Protein AF-B9RQW8-F1 (afdb_monomer)

Nearest PDB structures (foldseek):
  8sxu-assembly1_A  TM=7.000E-01  e=1.385E-03  Homo sapiens
  5ztb-assembly1_B  TM=2.044E-01  e=8.621E+00  Thermus thermophilus HB27

Mean predicted aligned error: 11.38 Å

Secondary structure (DSSP, 8-state):
---S-HHHHHHHHHHHHHHHHHHT----TTT-EEPPPTT--HHHHHHHHHHHT-EEP-S--EETTEESS--S-HHHHTHHHHHHHHHHHHHS-GGG--HHHHHHHIIIIITTTTHHHHHH----HHHHHHHHHHHHHHHHT-BTTBPPP-SS-HHHHTS-GGGT------HHHHHHHHHHHHHHHHHHTTTSHHHHHHHHHH-TTS-TTT----SS---HHHHHHHHHHHHHHTTS-SHHHHHHS-HHHHHHHHHS---SS-PPP----TTSTTS---HHHHHHHHHHHHHHHHHHHHHHHHHHHHHS--

pLDDT: mean 80.15, std 12.36, range [39.88, 95.06]

Radius of gyration: 25.93 Å; Cα contacts (8 Å, |Δi|>4): 273; chains: 1; bounding box: 60×54×74 Å

Structure (mmCIF, N/CA/C/O backbone):
data_AF-B9RQW8-F1
#
_entry.id   AF-B9RQW8-F1
#
loop_
_atom_site.group_PDB
_atom_site.id
_atom_site.type_symbol
_atom_site.label_atom_id
_atom_site.label_alt_id
_atom_site.label_comp_id
_atom_site.label_asym_id
_atom_site.label_entity_id
_atom_site.label_seq_id
_atom_site.pdbx_PDB_ins_code
_atom_site.Cartn_x
_atom_site.Cartn_y
_atom_site.Cartn_z
_atom_site.occupancy
_atom_site.B_iso_or_equiv
_atom_site.auth_seq_id
_atom_site.auth_comp_id
_atom_site.auth_asym_id
_atom_site.auth_atom_id
_atom_site.pdbx_PDB_model_num
ATOM 1 N N . MET A 1 1 ? -27.151 -2.296 8.916 1.00 48.72 1 MET A N 1
ATOM 2 C CA . MET A 1 1 ? -26.980 -1.141 9.818 1.00 48.72 1 MET A CA 1
ATOM 3 C C . MET A 1 1 ? -28.249 -1.123 10.637 1.00 48.72 1 MET A C 1
ATOM 5 O O . MET A 1 1 ? -29.293 -1.078 10.005 1.00 48.72 1 MET A O 1
ATOM 9 N N . GLY A 1 2 ? -28.149 -1.326 11.950 1.00 61.94 2 GLY A N 1
ATOM 10 C CA . GLY A 1 2 ? -29.299 -1.234 12.853 1.00 61.94 2 GLY A CA 1
ATOM 11 C C . GLY A 1 2 ? -29.667 0.225 13.113 1.00 61.94 2 GLY A C 1
ATOM 12 O O . GLY A 1 2 ? -28.839 1.116 12.863 1.00 61.94 2 GLY A O 1
ATOM 13 N N . GLU A 1 3 ? -30.894 0.475 13.548 1.00 72.06 3 GLU A N 1
ATOM 14 C CA . GLU A 1 3 ? -31.297 1.793 14.015 1.00 72.06 3 GLU A CA 1
ATOM 15 C C . GLU A 1 3 ? -30.610 2.099 15.351 1.00 72.06 3 GLU A C 1
ATOM 17 O O . GLU A 1 3 ? -30.330 1.230 16.170 1.00 72.06 3 GLU A O 1
ATOM 22 N N . ALA A 1 4 ? -30.262 3.364 15.584 1.00 70.19 4 ALA A N 1
ATOM 23 C CA . ALA A 1 4 ? -29.601 3.752 16.827 1.00 70.19 4 ALA A CA 1
ATOM 24 C C . ALA A 1 4 ? -30.630 3.851 17.969 1.00 70.19 4 ALA A C 1
ATOM 26 O O . ALA A 1 4 ? -30.905 4.946 18.452 1.00 70.19 4 ALA A O 1
ATOM 27 N N . THR A 1 5 ? -31.216 2.729 18.381 1.00 81.06 5 THR A N 1
ATOM 28 C CA . THR A 1 5 ? -32.139 2.633 19.519 1.00 81.06 5 THR A CA 1
ATOM 29 C C . THR A 1 5 ? -31.470 1.929 20.699 1.00 81.06 5 THR A C 1
ATOM 31 O O . THR A 1 5 ? -30.467 1.227 20.558 1.00 81.06 5 THR A O 1
ATOM 34 N N . VAL A 1 6 ? -31.982 2.182 21.905 1.00 81.19 6 VAL A N 1
ATOM 35 C CA . VAL A 1 6 ? -31.478 1.534 23.128 1.00 81.19 6 VAL A CA 1
ATOM 36 C C . VAL A 1 6 ? -31.842 0.049 23.123 1.00 81.19 6 VAL A C 1
ATOM 38 O O . VAL A 1 6 ? -30.995 -0.776 23.446 1.00 81.19 6 VAL A O 1
ATOM 41 N N . GLU A 1 7 ? -33.047 -0.274 22.656 1.00 84.81 7 GLU A N 1
ATOM 42 C CA . GLU A 1 7 ? -33.557 -1.642 22.528 1.00 84.81 7 GLU A CA 1
ATOM 43 C C . GLU A 1 7 ? -32.663 -2.495 21.618 1.00 84.81 7 GLU A C 1
ATOM 45 O O . GLU A 1 7 ? -32.205 -3.556 22.030 1.00 84.81 7 GLU A O 1
ATOM 50 N N . GLU A 1 8 ? -32.297 -2.001 20.427 1.00 85.62 8 GLU A N 1
ATOM 51 C CA . GLU A 1 8 ? -31.386 -2.738 19.540 1.00 85.62 8 GLU A CA 1
ATOM 52 C C . GLU A 1 8 ? -29.998 -2.945 20.161 1.00 85.62 8 GLU A C 1
ATOM 54 O O . GLU A 1 8 ? -29.359 -3.974 19.934 1.00 85.62 8 GLU A O 1
ATOM 59 N N . ALA A 1 9 ? -29.512 -1.982 20.950 1.00 84.94 9 ALA A N 1
ATOM 60 C CA . ALA A 1 9 ? -28.234 -2.109 21.641 1.00 84.94 9 ALA A CA 1
ATOM 61 C C . ALA A 1 9 ? -28.282 -3.180 22.746 1.00 84.94 9 ALA A C 1
ATOM 63 O O . ALA A 1 9 ? -27.293 -3.890 22.942 1.00 84.94 9 ALA A O 1
ATOM 64 N N . GLU A 1 10 ? -29.413 -3.315 23.440 1.00 87.62 10 GLU A N 1
ATOM 65 C CA . GLU A 1 10 ? -29.653 -4.363 24.437 1.00 87.62 10 GLU A CA 1
ATOM 66 C C . GLU A 1 10 ? -29.768 -5.735 23.773 1.00 87.62 10 GLU A C 1
ATOM 68 O O . GLU A 1 10 ? -29.014 -6.638 24.133 1.00 87.62 10 GLU A O 1
ATOM 73 N N . THR A 1 11 ? -30.575 -5.865 22.716 1.00 89.75 11 THR A N 1
ATOM 74 C CA . THR A 1 11 ? -30.682 -7.110 21.938 1.00 89.75 11 THR A CA 1
ATOM 75 C C . THR A 1 11 ? -29.327 -7.537 21.374 1.00 89.75 11 THR A C 1
ATOM 77 O O . THR A 1 11 ? -28.945 -8.705 21.441 1.00 89.75 11 THR A O 1
ATOM 80 N N . LEU A 1 12 ? -28.540 -6.595 20.847 1.00 88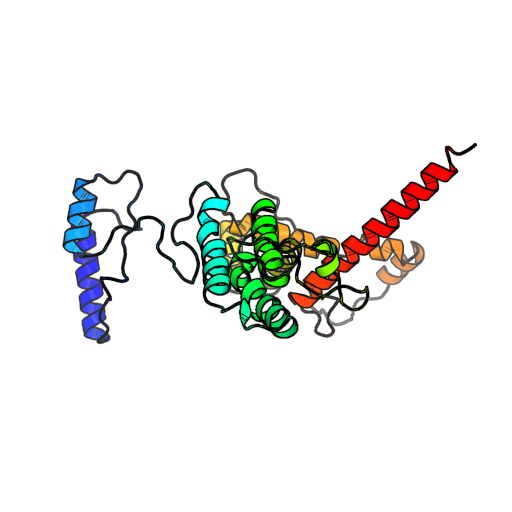.94 12 LEU A N 1
ATOM 81 C CA . LEU A 1 12 ? -27.200 -6.891 20.346 1.00 88.94 12 LEU A CA 1
ATOM 82 C C . LEU A 1 12 ? -26.272 -7.368 21.470 1.00 88.94 12 LEU A C 1
ATOM 84 O O . LEU A 1 12 ? -25.477 -8.282 21.258 1.00 88.94 12 LEU A O 1
ATOM 88 N N . LYS A 1 13 ? -26.373 -6.788 22.669 1.00 88.38 13 LYS A N 1
ATOM 89 C CA . LYS A 1 13 ? -25.606 -7.232 23.837 1.00 88.38 13 LYS A CA 1
ATOM 90 C C . LYS A 1 13 ? -25.999 -8.644 24.272 1.00 88.38 13 LYS A C 1
ATOM 92 O O . LYS A 1 13 ? -25.108 -9.431 24.582 1.00 88.38 13 LYS A O 1
ATOM 97 N N . GLU A 1 14 ? -27.287 -8.970 24.257 1.00 90.44 14 GLU A N 1
ATOM 98 C CA . GLU A 1 14 ? -27.803 -10.308 24.570 1.00 90.44 14 GLU A CA 1
ATOM 99 C C . GLU A 1 14 ? -27.303 -11.353 23.574 1.00 90.44 14 GLU A C 1
ATOM 101 O O . GLU A 1 14 ? -26.707 -12.344 23.989 1.00 90.44 14 GLU A O 1
ATOM 106 N N . ILE A 1 15 ? -27.419 -11.090 22.268 1.00 91.50 15 ILE A N 1
ATOM 107 C CA . ILE A 1 15 ? -26.921 -11.989 21.212 1.00 91.50 15 ILE A CA 1
ATOM 108 C C . ILE A 1 15 ? -25.417 -12.233 21.371 1.00 91.50 15 ILE A C 1
ATOM 110 O O . ILE A 1 15 ? -24.931 -13.358 21.248 1.00 91.50 15 ILE A O 1
ATOM 114 N N . LEU A 1 16 ? -24.653 -11.174 21.643 1.00 88.88 16 LEU A N 1
ATOM 115 C CA . LEU A 1 16 ? -23.214 -11.277 21.861 1.00 88.88 16 LEU A CA 1
ATOM 116 C C . LEU A 1 16 ? -22.875 -12.058 23.136 1.00 88.88 16 LEU A C 1
ATOM 118 O O . LEU A 1 16 ? -21.872 -12.775 23.163 1.00 88.88 16 LEU A O 1
ATOM 122 N N . HIS A 1 17 ? -23.700 -11.937 24.175 1.00 88.94 17 HIS A N 1
ATOM 123 C CA . HIS A 1 17 ? -23.554 -12.702 25.403 1.00 88.94 17 HIS A CA 1
ATOM 124 C C . HIS A 1 17 ? -23.863 -14.186 25.182 1.00 88.94 17 HIS A C 1
ATOM 126 O O . HIS A 1 17 ? -23.049 -15.026 25.557 1.00 88.94 17 HIS A O 1
ATOM 132 N N . GLU A 1 18 ? -24.969 -14.511 24.513 1.00 93.19 18 GLU A N 1
ATOM 133 C CA . GLU A 1 18 ? -25.357 -15.882 24.162 1.00 93.19 18 GLU A CA 1
ATOM 134 C C . GLU A 1 18 ? -24.299 -16.550 23.274 1.00 93.19 18 GLU A C 1
ATOM 136 O O . GLU A 1 18 ? -23.825 -17.649 23.573 1.00 93.19 18 GLU A O 1
ATOM 141 N N . TYR A 1 19 ? -23.826 -15.846 22.239 1.00 91.12 19 TYR A N 1
ATOM 142 C CA . TYR A 1 19 ? -22.707 -16.303 21.415 1.00 91.12 19 TYR A CA 1
ATOM 143 C C . TYR A 1 19 ? -21.448 -16.544 22.257 1.00 91.12 19 TYR A C 1
ATOM 145 O O . TYR A 1 19 ? -20.743 -17.539 22.062 1.00 91.12 19 TYR A O 1
ATOM 153 N N . GLY A 1 20 ? -21.157 -15.655 23.209 1.00 91.56 20 GLY A N 1
ATOM 154 C CA . GLY A 1 20 ? -20.014 -15.793 24.105 1.00 91.56 20 GLY A CA 1
ATOM 155 C C . GLY A 1 20 ? -20.126 -17.005 25.029 1.00 91.56 20 GLY A C 1
ATOM 156 O O . GLY A 1 20 ? -19.143 -17.722 25.208 1.00 91.56 20 GLY A O 1
ATOM 157 N N . GLN A 1 21 ? -21.324 -17.296 25.541 1.00 92.75 21 GLN A N 1
ATOM 158 C CA . GLN A 1 21 ? -21.592 -18.494 26.340 1.00 92.75 21 GLN A CA 1
ATOM 159 C C . GLN A 1 21 ? -21.429 -19.773 25.510 1.00 92.75 21 GLN A C 1
ATOM 161 O O . GLN A 1 21 ? -20.739 -20.700 25.942 1.00 92.75 21 GLN A O 1
ATOM 166 N N . ALA A 1 22 ? -21.992 -19.806 24.299 1.00 93.81 22 ALA A N 1
ATOM 167 C CA . ALA A 1 22 ? -21.926 -20.968 23.415 1.00 93.81 22 ALA A CA 1
ATOM 168 C C . ALA A 1 22 ? -20.495 -21.263 22.931 1.00 93.81 22 ALA A C 1
ATOM 170 O O . ALA A 1 22 ? -20.071 -22.417 22.880 1.00 93.81 22 ALA A O 1
ATOM 171 N N . THR A 1 23 ? -19.725 -20.223 22.591 1.00 92.69 23 THR A N 1
ATOM 172 C CA . THR A 1 23 ? -18.370 -20.362 22.022 1.00 92.69 23 THR A CA 1
ATOM 173 C C . THR A 1 23 ? -17.241 -20.267 23.048 1.00 92.69 23 THR A C 1
ATOM 175 O O . THR A 1 23 ? -16.083 -20.516 22.704 1.00 92.69 23 THR A O 1
ATOM 178 N N . ARG A 1 24 ? -17.554 -19.912 24.303 1.00 91.00 24 ARG A N 1
ATOM 179 C CA . ARG A 1 24 ? -16.593 -19.560 25.369 1.00 91.00 24 ARG A CA 1
ATOM 180 C C . ARG A 1 24 ? -15.627 -18.437 24.973 1.00 91.00 24 ARG A C 1
ATOM 182 O O . ARG A 1 24 ? -14.474 -18.414 25.408 1.00 91.00 24 ARG A O 1
ATOM 189 N N . GLN A 1 25 ? -16.080 -17.515 24.127 1.00 89.31 25 GLN A N 1
ATOM 190 C CA . GLN A 1 25 ? -15.314 -16.345 23.701 1.00 89.31 25 GLN A CA 1
ATOM 191 C C . GLN A 1 25 ? -15.884 -15.080 24.337 1.00 89.31 25 GLN A C 1
ATOM 193 O O . GLN A 1 25 ? -17.079 -14.822 24.253 1.00 89.31 25 GLN A O 1
ATOM 198 N N . ASN A 1 26 ? -15.011 -14.244 24.902 1.00 87.12 26 ASN A N 1
ATOM 199 C CA . ASN A 1 26 ? -15.406 -12.943 25.438 1.00 87.12 26 ASN A CA 1
ATOM 200 C C . ASN A 1 26 ? -14.988 -11.813 24.500 1.00 87.12 26 ASN A C 1
ATOM 202 O O . ASN A 1 26 ? -13.905 -11.820 23.906 1.00 87.12 26 ASN A O 1
ATOM 206 N N . ILE A 1 27 ? -15.844 -10.802 24.412 1.00 85.00 27 ILE A N 1
ATOM 207 C CA . ILE A 1 27 ? -15.593 -9.612 23.607 1.00 85.00 27 ILE A CA 1
ATOM 208 C C . ILE A 1 27 ? -14.656 -8.689 24.367 1.00 85.00 27 ILE A C 1
ATOM 210 O O . ILE A 1 27 ? -14.811 -8.438 25.558 1.00 85.00 27 ILE A O 1
ATOM 214 N N . ASN A 1 28 ? -13.670 -8.154 23.655 1.00 86.31 28 ASN A N 1
ATOM 215 C CA . ASN A 1 28 ? -12.786 -7.153 24.219 1.00 86.31 28 ASN A CA 1
ATOM 216 C C . ASN A 1 28 ? -13.412 -5.762 24.064 1.00 86.31 28 ASN A C 1
ATOM 218 O O . ASN A 1 28 ? -13.199 -5.094 23.054 1.00 86.31 28 ASN A O 1
ATOM 222 N N . GLU A 1 29 ? -14.148 -5.321 25.079 1.00 81.56 29 GLU A N 1
ATOM 223 C CA . GLU A 1 29 ? -14.829 -4.016 25.111 1.00 81.56 29 GLU A CA 1
ATOM 224 C C . GLU A 1 29 ? -13.873 -2.830 24.898 1.00 81.56 29 GLU A C 1
ATOM 226 O O . GLU A 1 29 ? -14.248 -1.826 24.301 1.00 81.56 29 GLU A O 1
ATOM 231 N N . VAL A 1 30 ? -12.601 -2.966 25.297 1.00 82.38 30 VAL A N 1
ATOM 232 C CA . VAL A 1 30 ? -11.570 -1.929 25.116 1.00 82.38 30 VAL A CA 1
ATOM 233 C C . VAL A 1 30 ? -11.136 -1.791 23.653 1.00 82.38 30 VAL A C 1
ATOM 235 O O . VAL A 1 30 ? -10.767 -0.697 23.220 1.00 82.38 30 VAL A O 1
ATOM 238 N N . LYS A 1 31 ? -11.143 -2.892 22.894 1.00 80.94 31 LYS A N 1
ATOM 239 C CA . LYS A 1 31 ? -10.807 -2.913 21.459 1.00 80.94 31 LYS A CA 1
ATOM 240 C C . LYS A 1 31 ? -12.029 -2.680 20.571 1.00 80.94 31 LYS A C 1
ATOM 242 O O . LYS A 1 31 ? -11.859 -2.284 19.418 1.00 80.94 31 LYS A O 1
ATOM 247 N N . SER A 1 32 ? -13.225 -2.942 21.087 1.00 84.81 32 SER A N 1
ATOM 248 C CA . SER A 1 32 ? -14.488 -2.692 20.400 1.00 84.81 32 SER A CA 1
ATOM 249 C C . SER A 1 32 ? -14.849 -1.209 20.445 1.00 84.81 32 SER A C 1
ATOM 251 O O . SER A 1 32 ? -14.599 -0.502 21.420 1.00 84.81 32 SER A O 1
ATOM 253 N N . SER A 1 33 ? -15.423 -0.715 19.354 1.00 85.62 33 SER A N 1
ATOM 254 C CA . SER A 1 33 ? -15.818 0.687 19.226 1.00 85.62 33 SER A CA 1
ATOM 255 C C . SER A 1 33 ? -17.068 0.811 18.366 1.00 85.62 33 SER A C 1
ATOM 257 O O . SER A 1 33 ? -17.332 -0.044 17.519 1.00 85.62 33 SER A O 1
ATOM 259 N N . ILE A 1 34 ? -17.843 1.866 18.609 1.00 85.44 34 ILE A N 1
ATOM 260 C CA . ILE A 1 34 ? -19.138 2.100 17.967 1.00 85.44 34 ILE A CA 1
ATOM 261 C C . ILE A 1 34 ? -19.034 3.308 17.044 1.00 85.44 34 ILE A C 1
ATOM 263 O O . ILE A 1 34 ? -18.520 4.361 17.431 1.00 85.44 34 ILE A O 1
ATOM 267 N N . LEU A 1 35 ? -19.571 3.163 15.834 1.00 83.69 35 LEU A N 1
ATOM 268 C CA . LEU A 1 35 ? -19.742 4.253 14.887 1.00 83.69 35 LEU A CA 1
ATOM 269 C C . LEU A 1 35 ? -21.201 4.701 14.857 1.00 83.69 35 LEU A C 1
ATOM 271 O O . LEU A 1 35 ? -22.077 3.922 14.493 1.00 83.69 35 LEU A O 1
ATOM 275 N N . PHE A 1 36 ? -21.441 5.973 15.159 1.00 82.38 36 PHE A N 1
ATOM 276 C CA . PHE A 1 36 ? -22.761 6.582 15.024 1.00 82.38 36 PHE A CA 1
ATOM 277 C C . PHE A 1 36 ? -22.916 7.304 13.684 1.00 82.38 36 PHE A C 1
ATOM 279 O O . PHE A 1 36 ? -21.944 7.801 13.104 1.00 82.38 36 PHE A O 1
ATOM 286 N N . ALA A 1 37 ? -24.158 7.402 13.207 1.00 80.44 37 ALA A N 1
ATOM 287 C CA . ALA A 1 37 ? -24.485 8.280 12.095 1.00 80.44 37 ALA A CA 1
ATOM 288 C C . ALA A 1 37 ? -24.257 9.749 12.494 1.00 80.44 37 ALA A C 1
ATOM 290 O O . ALA A 1 37 ? -24.257 10.112 13.675 1.00 80.44 37 ALA A O 1
ATOM 291 N N . LYS A 1 38 ? -24.039 10.612 11.495 1.00 75.56 38 LYS A N 1
ATOM 292 C CA . LYS A 1 38 ? -23.754 12.037 11.736 1.00 75.56 38 LYS A CA 1
ATOM 293 C C . LYS A 1 38 ? -24.883 12.744 12.477 1.00 75.56 38 LYS A C 1
ATOM 295 O O . LYS A 1 38 ? -24.594 13.595 13.310 1.00 75.56 38 LYS A O 1
ATOM 300 N N . ASP A 1 39 ? -26.115 12.327 12.211 1.00 79.56 39 ASP A N 1
ATOM 301 C CA . ASP A 1 39 ? -27.325 13.003 12.673 1.00 79.56 39 ASP A CA 1
ATOM 302 C C . ASP A 1 39 ? -27.919 12.366 13.942 1.00 79.56 39 ASP A C 1
ATOM 304 O O . ASP A 1 39 ? -29.018 12.712 14.360 1.00 79.56 39 ASP A O 1
ATOM 308 N N . THR A 1 40 ? -27.207 11.432 14.588 1.00 82.50 40 THR A N 1
ATOM 309 C CA . THR A 1 40 ? -27.688 10.813 15.831 1.00 82.50 40 THR A CA 1
ATOM 310 C C . THR A 1 40 ? -27.599 11.807 17.005 1.00 82.50 40 THR A C 1
ATOM 312 O O . THR A 1 40 ? -26.505 12.320 17.273 1.00 82.50 40 THR A O 1
ATOM 315 N N . PRO A 1 41 ? -28.691 12.043 17.759 1.00 86.00 41 PRO A N 1
ATOM 316 C CA . PRO A 1 41 ? -28.682 12.883 18.955 1.00 86.00 41 PRO A CA 1
ATOM 317 C C . PRO A 1 41 ? -27.669 12.414 20.006 1.00 86.00 41 PRO A C 1
ATOM 319 O O . PRO A 1 41 ? -27.534 11.217 20.270 1.00 86.00 41 PRO A O 1
ATOM 322 N N . ASN A 1 42 ? -26.995 13.359 20.671 1.00 85.75 42 ASN A N 1
ATOM 323 C CA . ASN A 1 42 ? -25.982 13.050 21.692 1.00 85.75 42 ASN A CA 1
ATOM 324 C C . ASN A 1 42 ? -26.538 12.223 22.862 1.00 85.75 42 ASN A C 1
ATOM 326 O O . ASN A 1 42 ? -25.817 11.388 23.406 1.00 85.75 42 ASN A O 1
ATOM 330 N N . GLN A 1 43 ? -27.819 12.404 23.201 1.00 85.75 43 GLN A N 1
ATOM 331 C CA . GLN A 1 43 ? -28.488 11.632 24.249 1.00 85.75 43 GLN A CA 1
ATOM 332 C C . GLN A 1 43 ? -28.530 10.137 23.912 1.00 85.75 43 GLN A C 1
ATOM 334 O O . GLN A 1 43 ? -28.142 9.296 24.719 1.00 85.75 43 GLN A O 1
ATOM 339 N N . ILE A 1 44 ? -28.919 9.808 22.679 1.00 85.06 44 ILE A N 1
ATOM 340 C CA . ILE A 1 44 ? -28.970 8.430 22.184 1.00 85.06 44 ILE A CA 1
ATOM 341 C C . ILE A 1 44 ? -27.561 7.835 22.132 1.00 85.06 44 ILE A C 1
ATOM 343 O O . ILE A 1 44 ? -27.346 6.716 22.593 1.00 85.06 44 ILE A O 1
ATOM 347 N N . LYS A 1 45 ? -26.571 8.605 21.658 1.00 85.38 45 LYS A N 1
ATOM 348 C CA . LYS A 1 45 ? -25.166 8.164 21.660 1.00 85.38 45 LYS A CA 1
ATOM 349 C C . LYS A 1 45 ? -24.684 7.814 23.064 1.00 85.38 45 LYS A C 1
ATOM 351 O O . LYS A 1 45 ? -23.982 6.822 23.230 1.00 85.38 45 LYS A O 1
ATOM 356 N N . HIS A 1 46 ? -25.026 8.625 24.064 1.00 86.69 46 HIS A N 1
ATOM 357 C CA . HIS A 1 46 ? -24.637 8.365 25.447 1.00 86.69 46 HIS A CA 1
ATOM 358 C C . HIS A 1 46 ? -25.308 7.101 25.994 1.00 86.69 46 HIS A C 1
ATOM 360 O O . HIS A 1 46 ? -24.619 6.245 26.547 1.00 86.69 46 HIS A O 1
ATOM 366 N N . ASN A 1 47 ? -26.614 6.941 25.766 1.00 86.50 47 ASN A N 1
ATOM 367 C CA . ASN A 1 47 ? -27.366 5.769 26.216 1.00 86.50 47 ASN A CA 1
ATOM 368 C C . ASN A 1 47 ? -26.815 4.473 25.606 1.00 86.50 47 ASN A C 1
ATOM 370 O O . ASN A 1 47 ? -26.491 3.539 26.333 1.00 86.50 47 ASN A O 1
ATOM 374 N N . VAL A 1 48 ? -26.601 4.446 24.288 1.00 86.06 48 VAL A N 1
ATOM 375 C CA . VAL A 1 48 ? -26.063 3.271 23.584 1.00 86.06 48 VAL A CA 1
ATOM 376 C C . VAL A 1 48 ? -24.635 2.945 24.038 1.00 86.06 48 VAL A C 1
ATOM 378 O O . VAL A 1 48 ? -24.307 1.779 24.257 1.00 86.06 48 VAL A O 1
ATOM 381 N N . LYS A 1 49 ? -23.780 3.955 24.259 1.00 87.06 49 LYS A N 1
ATOM 382 C CA . LYS A 1 49 ? -22.439 3.739 24.836 1.00 87.06 49 LYS A CA 1
ATOM 383 C C . LYS A 1 49 ? -22.501 3.135 26.232 1.00 87.06 49 LYS A C 1
ATOM 385 O O . LYS A 1 49 ? -21.681 2.279 26.543 1.00 87.06 49 LYS A O 1
ATOM 390 N N . LYS A 1 50 ? -23.446 3.583 27.063 1.00 86.94 50 LYS A N 1
ATOM 391 C CA . LYS A 1 50 ? -23.620 3.078 28.428 1.00 86.94 50 LYS A CA 1
ATOM 392 C C . LYS A 1 50 ? -24.064 1.615 28.425 1.00 86.94 50 LYS A C 1
ATOM 394 O O . LYS A 1 50 ? -23.529 0.830 29.199 1.00 86.94 50 LYS A O 1
ATOM 399 N N . VAL A 1 51 ? -24.985 1.241 27.536 1.00 85.94 51 VAL A N 1
ATOM 400 C CA . VAL A 1 51 ? -25.460 -0.146 27.399 1.00 85.94 51 VAL A CA 1
ATOM 401 C C . VAL A 1 51 ? -24.337 -1.076 26.935 1.00 85.94 51 VAL A C 1
ATOM 403 O O . VAL A 1 51 ? -24.100 -2.116 27.557 1.00 85.94 51 VAL A O 1
ATOM 406 N N . LEU A 1 52 ? -23.623 -0.691 25.873 1.00 83.31 52 LEU A N 1
ATOM 407 C CA . LEU A 1 52 ? -22.606 -1.530 25.231 1.00 83.31 52 LEU A CA 1
ATOM 408 C C . LEU A 1 52 ? -21.218 -1.454 25.888 1.00 83.31 52 LEU A C 1
ATOM 410 O O . LEU A 1 52 ? -20.373 -2.289 25.589 1.00 83.31 52 LEU A O 1
ATOM 414 N N . ASN A 1 53 ? -20.970 -0.470 26.757 1.00 84.44 53 ASN A N 1
ATOM 415 C CA . ASN A 1 53 ? -19.677 -0.197 27.400 1.00 84.44 53 ASN A CA 1
ATOM 416 C C . ASN A 1 53 ? -18.489 -0.055 26.417 1.00 84.44 53 ASN A C 1
ATOM 418 O O . ASN A 1 53 ? -17.348 -0.395 26.724 1.00 84.44 53 ASN A O 1
ATOM 422 N N . MET A 1 54 ? -18.746 0.455 25.209 1.00 85.38 54 MET A N 1
ATOM 423 C CA . MET A 1 54 ? -17.739 0.617 24.152 1.00 85.38 54 MET A CA 1
ATOM 424 C C . MET A 1 54 ? -17.439 2.091 23.871 1.00 85.38 54 MET A C 1
ATOM 426 O O . MET A 1 54 ? -18.280 2.978 24.046 1.00 85.38 54 MET A O 1
ATOM 430 N N . LYS A 1 55 ? -16.226 2.362 23.377 1.00 83.94 55 LYS A N 1
ATOM 431 C CA . LYS A 1 55 ? -15.793 3.721 23.014 1.00 83.94 55 LYS A CA 1
ATOM 432 C C . LYS A 1 55 ? -16.409 4.169 21.685 1.00 83.94 55 LYS A C 1
ATOM 434 O O . LYS A 1 55 ? -16.608 3.363 20.778 1.00 83.94 55 LYS A O 1
ATOM 439 N N . GLU A 1 56 ? -16.679 5.469 21.550 1.00 81.75 56 GLU A N 1
ATOM 440 C CA . GLU A 1 56 ? -17.046 6.046 20.249 1.00 81.75 56 GLU A CA 1
ATOM 441 C C . GLU A 1 56 ? -15.845 6.058 19.320 1.00 81.75 56 GLU A C 1
ATOM 443 O O . GLU A 1 56 ? -14.747 6.439 19.731 1.00 81.75 56 GLU A O 1
ATOM 448 N N . MET A 1 57 ? -16.085 5.715 18.059 1.00 76.38 57 MET A N 1
ATOM 449 C CA . MET A 1 57 ? -15.084 5.855 17.023 1.00 76.38 57 MET A CA 1
ATOM 450 C C . MET A 1 57 ? -14.783 7.326 16.743 1.00 76.38 57 MET A C 1
ATOM 452 O O . MET A 1 57 ? -15.633 8.072 16.258 1.00 76.38 57 MET A O 1
ATOM 456 N N . THR A 1 58 ? -13.546 7.736 17.006 1.00 68.38 58 THR A N 1
ATOM 457 C CA . THR A 1 58 ? -13.074 9.116 16.776 1.00 68.38 58 THR A CA 1
ATOM 458 C C . THR A 1 58 ? -12.365 9.283 15.431 1.00 68.38 58 THR A C 1
ATOM 460 O O . THR A 1 58 ? -12.035 10.401 15.034 1.00 68.38 58 THR A O 1
ATOM 463 N N . GLY A 1 59 ? -12.155 8.185 14.694 1.00 65.38 59 GLY A N 1
ATOM 464 C CA . GLY A 1 59 ? -11.533 8.185 13.365 1.00 65.38 59 GLY A CA 1
ATOM 465 C C . GLY A 1 59 ? -10.060 7.797 13.349 1.00 65.38 59 GLY A C 1
ATOM 466 O O . GLY A 1 59 ? -9.455 7.770 12.278 1.00 65.38 59 GLY A O 1
ATOM 467 N N . SER A 1 60 ? -9.497 7.461 14.510 1.00 63.12 60 SER A N 1
ATOM 468 C CA . SER A 1 60 ? -8.148 6.902 14.644 1.00 63.12 60 SER A CA 1
ATOM 469 C C . SER A 1 60 ? -8.138 5.369 14.685 1.00 63.12 60 SER A C 1
ATOM 471 O O . SER A 1 60 ? -7.069 4.758 14.619 1.00 63.12 60 SER A O 1
ATOM 473 N N . GLU A 1 61 ? -9.308 4.725 14.762 1.00 72.31 61 GLU A N 1
ATOM 474 C CA . GLU A 1 61 ? -9.392 3.272 14.840 1.00 72.31 61 GLU A CA 1
ATOM 475 C C . GLU A 1 61 ? -8.977 2.613 13.521 1.00 72.31 61 GLU A C 1
ATOM 477 O O . GLU A 1 61 ? -9.418 2.979 12.426 1.00 72.31 61 GLU A O 1
ATOM 482 N N . MET A 1 62 ? -8.130 1.592 13.647 1.00 75.94 62 MET A N 1
ATOM 483 C CA . MET A 1 62 ? -7.557 0.863 12.524 1.00 75.94 62 MET A CA 1
ATOM 484 C C . MET A 1 62 ? -8.192 -0.520 12.413 1.00 75.94 62 MET A C 1
ATOM 486 O O . MET A 1 62 ? -8.008 -1.363 13.289 1.00 75.94 62 MET A O 1
ATOM 490 N N . HIS A 1 63 ? -8.845 -0.801 11.290 1.00 78.88 63 HIS A N 1
ATOM 491 C CA . HIS A 1 63 ? -9.293 -2.138 10.925 1.00 78.88 63 HIS A CA 1
ATOM 492 C C . HIS A 1 63 ? -8.423 -2.691 9.794 1.00 78.88 63 HIS A C 1
ATOM 494 O O . HIS A 1 63 ? -8.230 -2.048 8.763 1.00 78.88 63 HIS A O 1
ATOM 500 N N . LEU A 1 64 ? -7.837 -3.878 9.993 1.00 79.88 64 LEU A N 1
ATOM 501 C CA . LEU A 1 64 ? -6.937 -4.519 9.019 1.00 79.88 64 LEU A CA 1
ATOM 502 C C . LEU A 1 64 ? -5.843 -3.575 8.476 1.00 79.88 64 LEU A C 1
ATOM 504 O O . LEU A 1 64 ? -5.507 -3.595 7.295 1.00 79.88 64 LEU A O 1
ATOM 508 N N . ARG A 1 65 ? -5.253 -2.751 9.356 1.00 75.94 65 ARG A N 1
ATOM 509 C CA . ARG A 1 65 ? -4.210 -1.756 9.022 1.00 75.94 65 ARG A CA 1
ATOM 510 C C . ARG A 1 65 ? -4.677 -0.609 8.114 1.00 75.94 65 ARG A C 1
ATOM 512 O O . ARG A 1 65 ? -3.826 0.079 7.548 1.00 75.94 65 ARG A O 1
ATOM 519 N N . LEU A 1 66 ? -5.980 -0.371 8.015 1.00 80.75 66 LEU A N 1
ATOM 520 C CA . LEU A 1 66 ? -6.567 0.809 7.388 1.00 80.75 66 LEU A CA 1
ATOM 521 C C . LEU A 1 66 ? -7.430 1.559 8.399 1.00 80.75 66 LEU A C 1
ATOM 523 O O . LEU A 1 66 ? -8.036 0.917 9.253 1.00 80.75 66 LEU A O 1
ATOM 527 N N . PRO A 1 67 ? -7.532 2.889 8.288 1.00 79.88 67 PRO A N 1
ATOM 528 C CA . PRO A 1 67 ? -8.507 3.639 9.055 1.00 79.88 67 PRO A CA 1
ATOM 529 C C . PRO A 1 67 ? -9.905 3.120 8.737 1.00 79.88 67 PRO A C 1
ATOM 531 O O . PRO A 1 67 ? -10.274 2.973 7.567 1.00 79.88 67 PRO A O 1
ATOM 534 N N . SER A 1 68 ? -10.676 2.831 9.775 1.00 72.94 68 SER A N 1
ATOM 535 C CA . SER A 1 68 ? -12.070 2.410 9.632 1.00 72.94 68 SER A CA 1
ATOM 536 C C . SER A 1 68 ? -12.946 3.557 9.117 1.00 72.94 68 SER A C 1
ATOM 538 O O . SER A 1 68 ? -13.928 3.328 8.414 1.00 72.94 68 SER A O 1
ATOM 540 N N . LEU A 1 69 ? -12.552 4.803 9.405 1.00 69.88 69 LEU A N 1
ATOM 541 C CA . LEU A 1 69 ? -13.214 6.013 8.931 1.00 69.88 69 LEU A CA 1
ATOM 542 C C . LEU A 1 69 ? -12.360 6.748 7.902 1.00 69.88 69 LEU A C 1
ATOM 544 O O . LEU A 1 69 ? -11.218 7.133 8.150 1.00 69.88 69 LEU A O 1
ATOM 548 N N . TRP A 1 70 ? -12.955 6.986 6.735 1.00 72.00 70 TRP A N 1
ATOM 549 C CA . TRP A 1 70 ? -12.325 7.730 5.652 1.00 72.00 70 TRP A CA 1
ATOM 550 C C . TRP A 1 70 ? -12.910 9.137 5.612 1.00 72.00 70 TRP A C 1
ATOM 552 O O . TRP A 1 70 ? -14.101 9.336 5.370 1.00 72.00 70 TRP A O 1
ATOM 562 N N . GLY A 1 71 ? -12.059 10.127 5.873 1.00 68.44 71 GLY A N 1
ATOM 563 C CA . GLY A 1 71 ? -12.430 11.533 5.797 1.00 68.44 71 GLY A CA 1
ATOM 564 C C . GLY A 1 71 ? -12.495 12.033 4.352 1.00 68.44 71 GLY A C 1
ATOM 565 O O . GLY A 1 71 ? -12.104 11.351 3.406 1.00 68.44 71 GLY A O 1
ATOM 566 N N . ARG A 1 72 ? -12.931 13.288 4.170 1.00 70.31 72 ARG A N 1
ATOM 567 C CA . ARG A 1 72 ? -12.925 13.942 2.845 1.00 70.31 72 ARG A CA 1
ATOM 568 C C . ARG A 1 72 ? -11.506 14.120 2.288 1.00 70.31 72 ARG A C 1
ATOM 570 O O . ARG A 1 72 ? -11.305 14.071 1.078 1.00 70.31 72 ARG A O 1
ATOM 577 N N . SER A 1 73 ? -10.518 14.322 3.165 1.00 78.75 73 SER A N 1
ATOM 578 C CA . SER A 1 73 ? -9.119 14.476 2.762 1.00 78.75 73 SER A CA 1
ATOM 579 C C . SER A 1 73 ? -8.402 13.130 2.725 1.00 78.75 73 SER A C 1
ATOM 581 O O . SER A 1 73 ? -8.037 12.575 3.761 1.00 78.75 73 SER A O 1
ATOM 583 N N . LYS A 1 74 ? -8.115 12.664 1.505 1.00 81.00 74 LYS A N 1
ATOM 584 C CA . LYS A 1 74 ? -7.309 11.462 1.242 1.00 81.00 74 LYS A CA 1
ATOM 585 C C . LYS A 1 74 ? -5.934 11.526 1.915 1.00 81.00 74 LYS A C 1
ATOM 587 O O . LYS A 1 74 ? -5.448 10.515 2.400 1.00 81.00 74 LYS A O 1
ATOM 592 N N . ILE A 1 75 ? -5.315 12.709 1.957 1.00 80.75 75 ILE A N 1
ATOM 593 C CA . ILE A 1 75 ? -3.980 12.897 2.546 1.00 80.75 75 ILE A CA 1
ATOM 594 C C . ILE A 1 75 ? -4.034 12.743 4.067 1.00 80.75 75 ILE A C 1
ATOM 596 O O . ILE A 1 75 ? -3.199 12.035 4.621 1.00 80.75 75 ILE A O 1
ATOM 600 N N . LYS A 1 76 ? -5.027 13.352 4.736 1.00 82.06 76 LYS A N 1
ATOM 601 C CA . LYS A 1 76 ? -5.189 13.212 6.193 1.00 82.06 76 LYS A CA 1
ATOM 602 C C . LYS A 1 76 ? -5.437 11.755 6.577 1.00 82.06 76 LYS A C 1
ATOM 604 O O . LYS A 1 76 ? -4.773 11.247 7.465 1.00 82.06 76 LYS A O 1
ATOM 609 N N . THR A 1 77 ? -6.300 11.049 5.847 1.00 81.69 77 THR A N 1
ATOM 610 C CA . THR A 1 77 ? -6.551 9.621 6.102 1.00 81.69 77 THR A CA 1
ATOM 611 C C . THR A 1 77 ? -5.320 8.746 5.871 1.00 81.69 77 THR A C 1
ATOM 613 O O . THR A 1 77 ? -5.241 7.671 6.439 1.00 81.69 77 THR A O 1
ATOM 616 N N . LEU A 1 78 ? -4.336 9.176 5.078 1.00 85.94 78 LEU A N 1
ATOM 617 C CA . LEU A 1 78 ? -3.092 8.430 4.869 1.00 85.94 78 LEU A CA 1
ATOM 618 C C . LEU A 1 78 ? -1.973 8.807 5.858 1.00 85.94 78 LEU A C 1
ATOM 620 O O . LEU A 1 78 ? -0.904 8.195 5.796 1.00 85.94 78 LEU A O 1
ATOM 624 N N . SER A 1 79 ? -2.181 9.766 6.773 1.00 86.44 79 SER A N 1
ATOM 625 C CA . SER A 1 79 ? -1.127 10.233 7.691 1.00 86.44 79 SER A CA 1
ATOM 626 C C . SER A 1 79 ? -0.551 9.102 8.542 1.00 86.44 79 SER A C 1
ATOM 628 O O . SER A 1 79 ? 0.667 9.033 8.699 1.00 86.44 79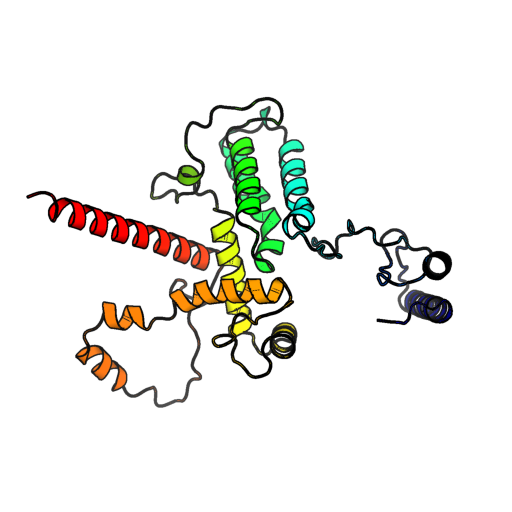 SER A O 1
ATOM 630 N N . PHE A 1 80 ? -1.382 8.136 8.949 1.00 87.31 80 PHE A N 1
ATOM 631 C CA . PHE A 1 80 ? -0.947 6.960 9.708 1.00 87.31 80 PHE A CA 1
ATOM 632 C C . PHE A 1 80 ? 0.185 6.182 9.012 1.00 87.31 80 PHE A C 1
ATOM 634 O O . PHE A 1 80 ? 1.048 5.610 9.674 1.00 87.31 80 PHE A O 1
ATOM 641 N N . LEU A 1 81 ? 0.222 6.133 7.671 1.00 89.50 81 LEU A N 1
ATOM 642 C CA . LEU A 1 81 ? 1.312 5.463 6.948 1.00 89.50 81 LEU A CA 1
ATOM 643 C C . LEU A 1 81 ? 2.619 6.230 7.101 1.00 89.50 81 LEU A C 1
ATOM 645 O O . LEU A 1 81 ? 3.667 5.624 7.324 1.00 89.50 81 LEU A O 1
ATOM 649 N N . LYS A 1 82 ? 2.546 7.558 6.984 1.00 90.38 82 LYS A N 1
ATOM 650 C CA . LYS A 1 82 ? 3.692 8.447 7.165 1.00 90.38 82 LYS A CA 1
ATOM 651 C C . LYS A 1 82 ? 4.218 8.338 8.595 1.00 90.38 82 LYS A C 1
ATOM 653 O O . LYS A 1 82 ? 5.411 8.126 8.778 1.00 90.38 82 LYS A O 1
ATOM 658 N N . GLU A 1 83 ? 3.333 8.388 9.584 1.00 91.00 83 GLU A N 1
ATOM 659 C CA . GLU A 1 83 ? 3.667 8.235 11.005 1.00 91.00 83 GLU A CA 1
ATOM 660 C C . GLU A 1 83 ? 4.337 6.888 11.290 1.00 91.00 83 GLU A C 1
ATOM 662 O O . GLU A 1 83 ? 5.375 6.842 11.942 1.00 91.00 83 GLU A O 1
ATOM 667 N N . ARG A 1 84 ? 3.833 5.785 10.722 1.00 90.44 84 ARG A N 1
ATOM 668 C CA . ARG A 1 84 ? 4.466 4.463 10.866 1.00 90.44 84 ARG A CA 1
ATOM 669 C C . ARG A 1 84 ? 5.865 4.399 10.260 1.00 90.44 84 ARG A C 1
ATOM 671 O O . ARG A 1 84 ? 6.734 3.734 10.820 1.00 90.44 84 ARG A O 1
ATOM 678 N N . ILE A 1 85 ? 6.080 5.052 9.119 1.00 91.44 85 ILE A N 1
ATOM 679 C CA . ILE A 1 85 ? 7.400 5.147 8.485 1.00 91.44 85 ILE A CA 1
ATOM 680 C C . ILE A 1 85 ? 8.347 5.953 9.375 1.00 91.44 85 ILE A C 1
ATOM 682 O O . ILE A 1 85 ? 9.433 5.468 9.680 1.00 91.44 85 ILE A O 1
ATOM 686 N N . ILE A 1 86 ? 7.913 7.120 9.858 1.00 90.44 86 ILE A N 1
ATOM 687 C CA . ILE A 1 86 ? 8.685 7.969 10.777 1.00 90.44 86 ILE A CA 1
ATOM 688 C C . ILE A 1 86 ? 9.041 7.196 12.048 1.00 90.44 86 ILE A C 1
ATOM 690 O O . ILE A 1 86 ? 10.211 7.126 12.406 1.00 90.44 86 ILE A O 1
ATOM 694 N N . HIS A 1 87 ? 8.074 6.528 12.674 1.00 90.31 87 HIS A N 1
ATOM 695 C CA . HIS A 1 87 ? 8.301 5.745 13.887 1.00 90.31 87 HIS A CA 1
ATOM 696 C C . HIS A 1 87 ? 9.304 4.602 13.661 1.00 90.31 87 HIS A C 1
ATOM 698 O O . HIS A 1 87 ? 10.097 4.280 14.544 1.00 90.31 87 HIS A O 1
ATOM 704 N N . LYS A 1 88 ? 9.305 3.958 12.486 1.00 90.69 88 LYS A N 1
ATOM 705 C CA . LYS A 1 88 ? 10.323 2.945 12.155 1.00 90.69 88 LYS A CA 1
ATOM 706 C C . LYS A 1 88 ? 11.703 3.568 11.970 1.00 90.69 88 LYS A C 1
ATOM 708 O O . LYS A 1 88 ? 12.667 3.040 12.510 1.00 90.69 88 LYS A O 1
ATOM 713 N N . ILE A 1 89 ? 11.776 4.690 11.261 1.00 88.69 89 ILE A N 1
ATOM 714 C CA . ILE A 1 89 ? 13.011 5.445 11.019 1.00 88.69 89 ILE A CA 1
ATOM 715 C C . ILE A 1 89 ? 13.628 5.950 12.334 1.00 88.69 89 ILE A C 1
ATOM 717 O O . ILE A 1 89 ? 14.843 5.867 12.488 1.00 88.69 89 ILE A O 1
ATOM 721 N N . GLN A 1 90 ? 12.805 6.436 13.268 1.00 85.56 90 GLN A N 1
ATOM 722 C CA . GLN A 1 90 ? 13.219 6.917 14.593 1.00 85.56 90 GLN A CA 1
ATOM 723 C C . GLN A 1 90 ? 13.587 5.775 15.544 1.00 85.56 90 GLN A C 1
ATOM 725 O O . GLN A 1 90 ? 14.537 5.889 16.311 1.00 85.56 90 GLN A O 1
ATOM 730 N N . GLY A 1 91 ? 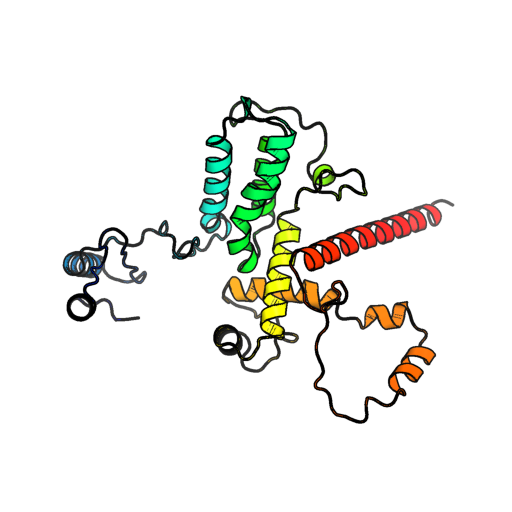12.857 4.656 15.487 1.00 84.62 91 GLY A N 1
ATOM 731 C CA . GLY A 1 91 ? 13.148 3.480 16.310 1.00 84.62 91 GLY A CA 1
ATOM 732 C C . GLY A 1 91 ? 14.463 2.787 15.941 1.00 84.62 91 GLY A C 1
ATOM 733 O O . GLY A 1 91 ? 15.016 2.036 16.741 1.00 84.62 91 GLY A O 1
ATOM 734 N N . TRP A 1 92 ? 14.990 3.029 14.740 1.00 86.00 92 TRP A N 1
ATOM 735 C CA . TRP A 1 92 ? 16.313 2.559 14.358 1.00 86.00 92 TRP A CA 1
ATOM 736 C C . TRP A 1 92 ? 17.376 3.558 14.797 1.00 86.00 92 TRP A C 1
ATOM 738 O O . TRP A 1 92 ? 17.346 4.720 14.405 1.00 86.00 92 TRP A O 1
ATOM 748 N N . LYS A 1 93 ? 18.377 3.086 15.549 1.00 71.38 93 LYS A N 1
ATOM 749 C CA . LYS A 1 93 ? 19.575 3.869 15.879 1.00 71.38 93 LYS A CA 1
ATOM 750 C C . LYS A 1 93 ? 20.383 4.132 14.602 1.00 71.38 93 LYS A C 1
ATOM 752 O O . LYS A 1 93 ? 21.352 3.433 14.321 1.00 71.38 93 LYS A O 1
ATOM 757 N N . GLN A 1 94 ? 19.986 5.128 13.809 1.00 68.62 94 GLN A N 1
ATOM 758 C CA . GLN A 1 94 ? 20.551 5.401 12.480 1.00 68.62 94 GLN A CA 1
ATOM 759 C C . GLN A 1 94 ? 22.068 5.593 12.499 1.00 68.62 94 GLN A C 1
ATOM 761 O O . GLN A 1 94 ? 22.738 5.234 11.530 1.00 68.62 94 GLN A O 1
ATOM 766 N N . ARG A 1 95 ? 22.604 6.125 13.605 1.00 68.25 95 ARG A N 1
ATOM 767 C CA . ARG A 1 95 ? 24.042 6.320 13.838 1.00 68.25 95 ARG A CA 1
ATOM 768 C C . ARG A 1 95 ? 24.836 5.007 13.890 1.00 68.25 95 ARG A C 1
ATOM 770 O O . ARG A 1 95 ? 26.013 5.024 13.571 1.00 68.25 95 ARG A O 1
ATOM 777 N N . LEU A 1 96 ? 24.195 3.882 14.222 1.00 80.25 96 LEU A N 1
ATOM 778 C CA . LEU A 1 96 ? 24.827 2.556 14.282 1.00 80.25 96 LEU A CA 1
ATOM 779 C C . LEU A 1 96 ? 24.685 1.754 12.980 1.00 80.25 96 LEU A C 1
ATOM 781 O O . LEU A 1 96 ? 25.260 0.678 12.846 1.00 80.25 96 LEU A O 1
ATOM 785 N N . LEU A 1 97 ? 23.886 2.234 12.026 1.00 85.62 97 LEU A N 1
ATOM 786 C CA . LEU A 1 97 ? 23.622 1.505 10.792 1.00 85.62 97 LEU A CA 1
ATOM 787 C C . LEU A 1 97 ? 24.632 1.875 9.710 1.00 85.62 97 LEU A C 1
ATOM 789 O O . LEU A 1 97 ? 24.731 3.038 9.314 1.00 85.62 97 LEU A O 1
ATOM 793 N N . SER A 1 98 ? 25.286 0.856 9.153 1.00 90.25 98 SER A N 1
ATOM 794 C CA . SER A 1 98 ? 26.068 0.995 7.927 1.00 90.25 98 SER A CA 1
ATOM 795 C C . SER A 1 98 ? 25.181 1.388 6.740 1.00 90.25 98 SER A C 1
ATOM 797 O O . SER A 1 98 ? 23.965 1.153 6.726 1.00 90.25 98 SER A O 1
ATOM 799 N N . GLN A 1 99 ? 25.796 1.932 5.687 1.00 88.81 99 GLN A N 1
ATOM 800 C CA . GLN A 1 99 ? 25.075 2.311 4.471 1.00 88.81 99 GLN A CA 1
ATOM 801 C C . GLN A 1 99 ? 24.375 1.106 3.818 1.00 88.81 99 GLN A C 1
ATOM 803 O O . GLN A 1 99 ? 23.238 1.210 3.355 1.00 88.81 99 GLN A O 1
ATOM 808 N N . ALA A 1 100 ? 25.005 -0.073 3.847 1.00 90.75 100 ALA A N 1
ATOM 809 C CA . ALA A 1 100 ? 24.391 -1.318 3.391 1.00 90.75 100 ALA A CA 1
ATOM 810 C C . ALA A 1 100 ? 23.158 -1.694 4.234 1.00 90.75 100 ALA A C 1
ATOM 812 O O . ALA A 1 100 ? 22.111 -2.025 3.674 1.00 90.75 100 ALA A O 1
ATOM 813 N N . GLY A 1 101 ? 23.237 -1.561 5.563 1.00 91.69 101 GLY A N 1
ATOM 814 C CA . GLY A 1 101 ? 22.111 -1.806 6.470 1.00 91.69 101 GLY A CA 1
ATOM 815 C C . GLY A 1 101 ? 20.916 -0.893 6.185 1.00 91.69 101 GLY A C 1
ATOM 816 O O . GLY A 1 101 ? 19.783 -1.364 6.057 1.00 91.69 101 GLY A O 1
ATOM 817 N N . ARG A 1 102 ? 21.162 0.406 5.973 1.00 91.25 102 ARG A N 1
ATOM 818 C CA . ARG A 1 102 ? 20.116 1.375 5.595 1.00 91.25 102 ARG A CA 1
ATOM 819 C C . ARG A 1 102 ? 19.466 1.031 4.261 1.00 91.25 102 ARG A C 1
ATOM 821 O O . ARG A 1 102 ? 18.243 1.103 4.149 1.00 91.25 102 ARG A O 1
ATOM 828 N N . LYS A 1 103 ? 20.251 0.596 3.267 1.00 91.94 103 LYS A N 1
ATOM 829 C CA . LYS A 1 103 ? 19.729 0.146 1.962 1.00 91.94 103 LYS A CA 1
ATOM 830 C C . LYS A 1 103 ? 18.736 -0.992 2.148 1.00 91.94 103 LYS A C 1
ATOM 832 O O . LYS A 1 103 ? 17.643 -0.964 1.580 1.00 91.94 103 LYS A O 1
ATOM 837 N N . THR A 1 104 ? 19.133 -1.988 2.935 1.00 93.19 104 THR A N 1
ATOM 838 C CA . THR A 1 104 ? 18.340 -3.188 3.194 1.00 93.19 104 THR A CA 1
ATOM 839 C C . THR A 1 104 ? 17.049 -2.837 3.923 1.00 93.19 104 THR A C 1
ATOM 841 O O . THR A 1 104 ? 15.977 -3.199 3.446 1.00 93.19 104 THR A O 1
ATOM 844 N N . LEU A 1 105 ? 17.111 -2.052 5.002 1.00 92.94 105 LEU A N 1
ATOM 845 C CA . LEU A 1 105 ? 15.928 -1.627 5.762 1.00 92.94 105 LEU A CA 1
ATOM 846 C C . LEU A 1 105 ? 14.970 -0.766 4.931 1.00 92.94 105 LEU A C 1
ATOM 848 O O . LEU A 1 105 ? 13.752 -0.950 4.988 1.00 92.94 105 LEU A O 1
ATOM 852 N N . ASN A 1 106 ? 15.505 0.131 4.104 1.00 92.81 106 ASN A N 1
ATOM 853 C CA . ASN A 1 106 ? 14.706 0.952 3.202 1.00 92.81 106 ASN A CA 1
ATOM 854 C C . ASN A 1 106 ? 13.894 0.077 2.223 1.00 92.81 106 ASN A C 1
ATOM 856 O O . ASN A 1 106 ? 12.675 0.223 2.111 1.00 92.81 106 ASN A O 1
ATOM 860 N N . LYS A 1 107 ? 14.538 -0.908 1.583 1.00 91.75 107 LYS A N 1
ATOM 861 C CA . LYS A 1 107 ? 13.880 -1.797 0.612 1.00 91.75 107 LYS A CA 1
ATOM 862 C C . LYS A 1 107 ? 12.963 -2.842 1.246 1.00 91.75 107 LYS A C 1
ATOM 864 O O . LYS A 1 107 ? 11.904 -3.123 0.684 1.00 91.75 107 LYS A O 1
ATOM 869 N N . ALA A 1 108 ? 13.379 -3.440 2.359 1.00 91.94 108 ALA A N 1
ATOM 870 C CA . ALA A 1 108 ? 12.683 -4.562 2.986 1.00 91.94 108 ALA A CA 1
ATOM 871 C C . ALA A 1 108 ? 11.553 -4.114 3.918 1.00 91.94 108 ALA A C 1
ATOM 873 O O . ALA A 1 108 ? 10.561 -4.824 4.055 1.00 91.94 108 ALA A O 1
ATOM 874 N N . VAL A 1 109 ? 11.680 -2.937 4.541 1.00 92.94 109 VAL A N 1
ATOM 875 C CA . VAL A 1 109 ? 10.712 -2.450 5.530 1.00 92.94 109 VAL A CA 1
ATOM 876 C C . VAL A 1 109 ? 9.988 -1.211 5.020 1.00 92.94 109 VAL A C 1
ATOM 878 O O . VAL A 1 109 ? 8.773 -1.266 4.832 1.00 92.94 109 VAL A O 1
ATOM 881 N N . LEU A 1 110 ? 10.698 -0.109 4.746 1.00 92.62 110 LEU A N 1
ATOM 882 C CA . LEU A 1 110 ? 10.045 1.174 4.433 1.00 92.62 110 LEU A CA 1
ATOM 883 C C . LEU A 1 110 ? 9.192 1.097 3.166 1.00 92.62 110 LEU A C 1
ATOM 885 O O . LEU A 1 110 ? 8.025 1.482 3.183 1.00 92.62 110 LEU A O 1
ATOM 889 N N . ALA A 1 111 ? 9.734 0.513 2.097 1.00 91.00 111 ALA A N 1
ATOM 890 C CA . ALA A 1 111 ? 9.007 0.339 0.844 1.00 91.00 111 ALA A CA 1
ATOM 891 C C . ALA A 1 111 ? 7.847 -0.672 0.942 1.00 91.00 111 ALA A C 1
ATOM 893 O O . ALA A 1 111 ? 6.973 -0.685 0.075 1.00 91.00 111 ALA A O 1
ATOM 894 N N . VAL A 1 112 ? 7.830 -1.530 1.971 1.00 91.50 112 VAL A N 1
ATOM 895 C CA . VAL A 1 112 ? 6.808 -2.573 2.150 1.00 91.50 112 VAL A CA 1
ATOM 896 C C . VAL A 1 112 ? 5.628 -2.082 2.991 1.00 91.50 112 VAL A C 1
ATOM 898 O O . VAL A 1 112 ? 4.496 -2.468 2.697 1.00 91.50 112 VAL A O 1
ATOM 901 N N . ILE A 1 113 ? 5.845 -1.191 3.967 1.00 92.06 113 ILE A N 1
ATOM 902 C CA . ILE A 1 113 ? 4.793 -0.623 4.837 1.00 92.06 113 ILE A CA 1
ATOM 903 C C . ILE A 1 113 ? 3.550 -0.145 4.058 1.00 92.06 113 ILE A C 1
ATOM 905 O O . ILE A 1 113 ? 2.448 -0.569 4.415 1.00 92.06 113 ILE A O 1
ATOM 909 N N . PRO A 1 114 ? 3.670 0.673 2.991 1.00 92.25 114 PRO A N 1
ATOM 910 C CA . PRO A 1 114 ? 2.498 1.170 2.273 1.00 92.25 114 PRO A CA 1
ATOM 911 C C . PRO A 1 114 ? 1.869 0.145 1.314 1.00 92.25 114 PRO A C 1
ATOM 913 O O . PRO A 1 114 ? 0.825 0.440 0.739 1.00 92.25 114 PRO A O 1
ATOM 916 N N . THR A 1 115 ? 2.462 -1.040 1.100 1.00 91.69 115 THR A N 1
ATOM 917 C CA . THR A 1 115 ? 2.061 -1.977 0.020 1.00 91.69 115 THR A CA 1
ATOM 918 C C . THR A 1 115 ? 0.601 -2.396 0.120 1.00 91.69 115 THR A C 1
ATOM 920 O O . THR A 1 115 ? -0.086 -2.454 -0.895 1.00 91.69 115 THR A O 1
ATOM 923 N N . TYR A 1 116 ? 0.108 -2.647 1.336 1.00 90.44 116 TYR A N 1
ATOM 924 C CA . TYR A 1 116 ? -1.288 -3.033 1.541 1.00 90.44 116 TYR A CA 1
ATOM 925 C C . TYR A 1 116 ? -2.251 -1.928 1.089 1.00 90.44 116 TYR A C 1
ATOM 927 O O . TYR A 1 116 ? -3.148 -2.170 0.286 1.00 90.44 116 TYR A O 1
ATOM 935 N N . THR A 1 117 ? -2.006 -0.687 1.513 1.00 91.12 117 THR A N 1
ATOM 936 C CA . THR A 1 117 ? -2.813 0.467 1.102 1.00 91.12 117 THR A CA 1
ATOM 937 C C . THR A 1 117 ? -2.657 0.764 -0.388 1.00 91.12 117 THR A C 1
ATOM 939 O O . THR A 1 117 ? -3.639 1.077 -1.050 1.00 91.12 117 THR A O 1
ATOM 942 N N . MET A 1 118 ? -1.453 0.603 -0.945 1.00 92.81 118 MET A N 1
ATOM 943 C CA . MET A 1 118 ? -1.177 0.780 -2.375 1.00 92.81 118 MET A CA 1
ATOM 944 C C . MET A 1 118 ? -1.856 -0.264 -3.265 1.00 92.81 118 MET A C 1
ATOM 946 O O . MET A 1 118 ? -2.081 0.002 -4.442 1.00 92.81 118 MET A O 1
ATOM 950 N N . ALA A 1 119 ? -2.160 -1.451 -2.742 1.00 90.94 119 ALA A N 1
ATOM 951 C CA . ALA A 1 119 ? -2.935 -2.446 -3.474 1.00 90.94 119 ALA A CA 1
ATOM 952 C C . ALA A 1 119 ? -4.403 -2.030 -3.625 1.00 90.94 119 ALA A C 1
ATOM 954 O O . ALA A 1 119 ? -5.038 -2.398 -4.605 1.00 90.94 119 ALA A O 1
ATOM 955 N N . LEU A 1 120 ? -4.934 -1.251 -2.685 1.00 89.12 120 LEU A N 1
ATOM 956 C CA . LEU A 1 120 ? -6.344 -0.866 -2.658 1.00 89.12 120 LEU A CA 1
ATOM 957 C C . LEU A 1 120 ? -6.576 0.528 -3.247 1.00 89.12 120 LEU A C 1
ATOM 959 O O . LEU A 1 120 ? -7.565 0.765 -3.934 1.00 89.12 120 LEU A O 1
ATOM 963 N N . PHE A 1 121 ? -5.658 1.460 -2.999 1.00 90.81 121 PHE A N 1
ATOM 964 C CA . PHE A 1 121 ? -5.861 2.870 -3.292 1.00 90.81 121 PHE A CA 1
ATOM 965 C C . PHE A 1 121 ? -4.713 3.466 -4.096 1.00 90.81 121 PHE A C 1
ATOM 967 O O . PHE A 1 121 ? -3.536 3.219 -3.828 1.00 90.81 121 PHE A O 1
ATOM 974 N N . LYS A 1 122 ? -5.056 4.333 -5.050 1.00 92.19 122 LYS A N 1
ATOM 975 C CA . LYS A 1 122 ? -4.106 5.242 -5.681 1.00 92.19 122 LYS A CA 1
ATOM 976 C C . LYS A 1 122 ? -3.776 6.345 -4.690 1.00 92.19 122 LYS A C 1
ATOM 978 O O . LYS A 1 122 ? -4.614 7.207 -4.418 1.00 92.19 122 LYS A O 1
ATOM 983 N N . LEU A 1 123 ? -2.551 6.321 -4.184 1.00 92.44 123 LEU A N 1
ATOM 984 C CA . LEU A 1 123 ? -2.001 7.353 -3.325 1.00 92.44 123 LEU A CA 1
ATOM 985 C C . LEU A 1 123 ? -1.830 8.661 -4.124 1.00 92.44 123 LEU A C 1
ATOM 987 O O . LEU A 1 123 ? -1.395 8.615 -5.287 1.00 92.44 123 LEU A O 1
ATOM 991 N N . PRO A 1 124 ? -2.158 9.823 -3.524 1.00 92.12 124 PRO A N 1
ATOM 992 C CA . PRO A 1 124 ? -1.862 11.123 -4.116 1.00 92.12 124 PRO A CA 1
ATOM 993 C C . PRO A 1 124 ? -0.359 11.286 -4.363 1.00 92.12 124 PRO A C 1
ATOM 995 O O . PRO A 1 124 ? 0.448 10.957 -3.493 1.00 92.12 124 PRO A O 1
ATOM 998 N N . THR A 1 125 ? 0.028 11.848 -5.508 1.00 91.12 125 THR A N 1
ATOM 999 C CA . THR A 1 125 ? 1.443 12.063 -5.865 1.00 91.12 125 THR A CA 1
ATOM 1000 C C . THR A 1 125 ? 2.186 12.907 -4.827 1.00 91.12 125 THR A C 1
ATOM 1002 O O . THR A 1 125 ? 3.326 12.600 -4.485 1.00 91.12 125 THR A O 1
ATOM 1005 N N . SER A 1 126 ? 1.532 13.914 -4.239 1.00 90.94 126 SER A N 1
ATOM 1006 C CA . SER A 1 126 ? 2.106 14.707 -3.141 1.00 90.94 126 SER A CA 1
ATOM 1007 C C . SER A 1 126 ? 2.461 13.851 -1.921 1.00 90.94 126 SER A C 1
ATOM 1009 O O . SER A 1 126 ? 3.517 14.036 -1.322 1.00 90.94 126 SER A O 1
ATOM 1011 N N . PHE A 1 127 ? 1.622 12.870 -1.583 1.00 92.00 127 PHE A N 1
ATOM 1012 C CA . PHE A 1 127 ? 1.871 11.946 -0.482 1.00 92.00 127 PHE A CA 1
ATOM 1013 C C . PHE A 1 127 ? 3.003 10.960 -0.807 1.00 92.00 127 PHE A C 1
ATOM 1015 O O . PHE A 1 127 ? 3.872 10.729 0.033 1.00 92.00 127 PHE A O 1
ATOM 1022 N N . CYS A 1 128 ? 3.058 10.447 -2.041 1.00 92.56 128 CYS A N 1
ATOM 1023 C CA . CYS A 1 128 ? 4.185 9.632 -2.505 1.00 92.56 128 CYS A CA 1
ATOM 1024 C C . CYS A 1 128 ? 5.513 10.393 -2.389 1.00 92.56 128 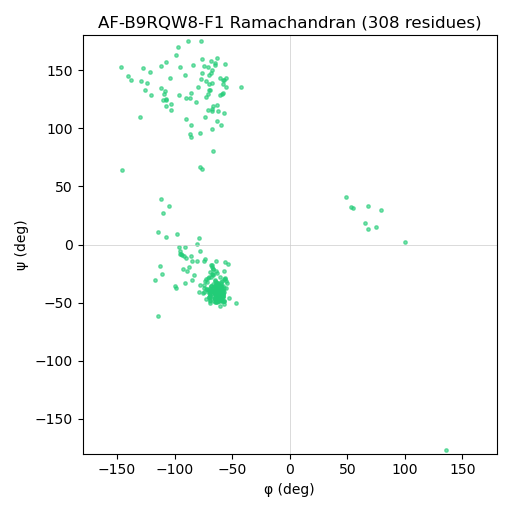CYS A C 1
ATOM 1026 O O . CYS A 1 128 ? 6.477 9.849 -1.860 1.00 92.56 128 CYS A O 1
ATOM 1028 N N . ARG A 1 129 ? 5.550 11.668 -2.803 1.00 91.81 129 ARG A N 1
ATOM 1029 C CA . ARG A 1 129 ? 6.740 12.529 -2.677 1.00 91.81 129 ARG A CA 1
ATOM 1030 C C . ARG A 1 129 ? 7.163 12.727 -1.221 1.00 91.81 129 ARG A C 1
ATOM 1032 O O . ARG A 1 129 ? 8.354 12.664 -0.931 1.00 91.81 129 ARG A O 1
ATOM 1039 N N . GLN A 1 130 ? 6.212 12.895 -0.297 1.00 92.00 130 GLN A N 1
ATOM 1040 C CA . GLN A 1 130 ? 6.519 12.973 1.137 1.00 92.00 130 GLN A CA 1
ATOM 1041 C C . GLN A 1 130 ? 7.167 11.684 1.663 1.00 92.00 130 GLN A C 1
ATOM 1043 O O . GLN A 1 130 ? 8.158 11.758 2.386 1.00 92.00 130 GLN A O 1
ATOM 1048 N N . ILE A 1 131 ? 6.651 10.509 1.285 1.00 92.81 131 ILE A N 1
ATOM 1049 C CA . ILE A 1 131 ? 7.252 9.220 1.669 1.00 92.81 131 ILE A CA 1
ATOM 1050 C C . ILE A 1 131 ? 8.649 9.065 1.059 1.00 92.81 131 ILE A C 1
ATOM 1052 O O . ILE A 1 131 ? 9.585 8.707 1.771 1.00 92.81 131 ILE A O 1
ATOM 1056 N N . SER A 1 132 ? 8.806 9.363 -0.233 1.00 92.44 132 SER A N 1
ATOM 1057 C CA . SER A 1 132 ? 10.102 9.300 -0.916 1.00 92.44 132 SER A CA 1
ATOM 1058 C C . SER A 1 132 ? 11.139 10.215 -0.262 1.00 92.44 132 SER A C 1
ATOM 1060 O O . SER A 1 132 ? 12.285 9.809 -0.096 1.00 92.44 132 SER A O 1
ATOM 1062 N N . SER A 1 133 ? 10.734 11.408 0.184 1.00 90.12 133 SER A N 1
ATOM 1063 C CA . SER A 1 133 ? 11.605 12.322 0.930 1.00 90.12 133 SER A CA 1
ATOM 1064 C C . SER A 1 133 ? 12.070 11.719 2.262 1.00 90.12 133 SER A C 1
ATOM 1066 O O . SER A 1 133 ? 13.266 11.689 2.535 1.00 90.12 133 SER A O 1
ATOM 1068 N N . LEU A 1 134 ? 11.165 11.121 3.047 1.00 90.69 134 LEU A N 1
ATOM 1069 C CA . LEU A 1 134 ? 11.532 10.430 4.295 1.00 90.69 134 LEU A CA 1
ATOM 1070 C C . LEU A 1 134 ? 12.495 9.259 4.052 1.00 90.69 134 LEU A C 1
ATOM 1072 O O . LEU A 1 134 ? 13.445 9.055 4.807 1.00 90.69 134 LEU A O 1
ATOM 1076 N N . MET A 1 135 ? 12.271 8.498 2.979 1.00 91.56 135 MET A N 1
ATOM 1077 C CA . MET A 1 135 ? 13.160 7.410 2.567 1.00 91.56 135 MET A CA 1
ATOM 1078 C C . MET A 1 135 ? 14.550 7.924 2.162 1.00 91.56 135 MET A C 1
ATOM 1080 O O . MET A 1 135 ? 15.542 7.258 2.464 1.00 91.56 135 MET A O 1
ATOM 1084 N N . ALA A 1 136 ? 14.622 9.094 1.519 1.00 90.31 136 ALA A N 1
ATOM 1085 C CA . ALA A 1 136 ? 15.870 9.749 1.139 1.00 90.31 136 ALA A CA 1
ATOM 1086 C C . ALA A 1 136 ? 16.643 10.272 2.355 1.00 90.31 136 ALA A C 1
ATOM 1088 O O . ALA A 1 136 ? 17.835 9.994 2.475 1.00 90.31 136 ALA A O 1
ATOM 1089 N N . ILE A 1 137 ? 15.963 10.944 3.288 1.00 88.12 137 ILE A N 1
ATOM 1090 C CA . ILE A 1 137 ? 16.559 11.434 4.541 1.00 88.12 137 ILE A CA 1
ATOM 1091 C C . ILE A 1 137 ? 17.175 10.266 5.321 1.00 88.12 137 ILE A C 1
ATOM 1093 O O . ILE A 1 137 ? 18.351 10.309 5.687 1.00 88.12 137 ILE A O 1
ATOM 1097 N N . PHE A 1 138 ? 16.425 9.170 5.479 1.00 89.06 138 PHE A N 1
ATOM 1098 C CA . PHE A 1 138 ? 16.925 7.962 6.137 1.00 89.06 138 PHE A CA 1
ATOM 1099 C C . PHE A 1 138 ? 18.130 7.344 5.413 1.00 89.06 138 PHE A C 1
ATOM 1101 O O . PHE A 1 138 ? 19.061 6.859 6.054 1.00 89.06 138 PHE A O 1
ATOM 1108 N N . TRP A 1 139 ? 18.135 7.355 4.076 1.00 90.12 139 TRP A N 1
ATOM 1109 C CA . TRP A 1 139 ? 19.241 6.824 3.280 1.00 90.12 139 TRP A CA 1
ATOM 1110 C C . TRP A 1 139 ? 20.540 7.604 3.494 1.00 90.12 139 TRP A C 1
ATOM 1112 O O . TRP A 1 139 ? 21.583 6.999 3.758 1.00 90.12 139 TRP A O 1
ATOM 1122 N N . TRP A 1 140 ? 20.477 8.934 3.418 1.00 88.00 140 TRP A N 1
ATOM 1123 C CA . TRP A 1 140 ? 21.639 9.799 3.624 1.00 88.00 140 TRP A CA 1
ATOM 1124 C C . TRP A 1 140 ? 22.049 9.897 5.097 1.00 88.00 140 TRP A C 1
ATOM 1126 O O . TRP A 1 140 ? 23.172 10.290 5.398 1.00 88.00 140 TRP A O 1
ATOM 1136 N N . GLY A 1 141 ? 21.196 9.437 6.018 1.00 81.56 141 GLY A N 1
ATOM 1137 C CA . GLY A 1 141 ? 21.458 9.437 7.455 1.00 81.56 141 GLY A CA 1
ATOM 1138 C C . GLY A 1 141 ? 21.242 10.781 8.108 1.00 81.56 141 GLY A C 1
ATOM 1139 O O . GLY A 1 141 ? 21.969 11.092 9.052 1.00 81.56 141 GLY A O 1
ATOM 1140 N N . GLY A 1 142 ? 20.331 11.575 7.551 1.00 69.88 142 GLY A N 1
ATOM 1141 C CA . GLY A 1 142 ? 19.817 12.744 8.240 1.00 69.88 142 GLY A CA 1
ATOM 1142 C C . GLY A 1 142 ? 18.884 12.312 9.366 1.00 69.88 142 GLY A C 1
ATOM 1143 O O . GLY A 1 142 ? 18.100 11.374 9.207 1.00 69.88 142 GLY A O 1
ATOM 1144 N N . ASP A 1 143 ? 18.976 13.008 10.491 1.00 65.38 143 ASP A N 1
ATOM 1145 C CA . ASP A 1 143 ? 17.990 12.931 11.568 1.00 65.38 143 ASP A CA 1
ATOM 1146 C C . ASP A 1 143 ? 17.004 14.102 11.421 1.00 65.38 143 ASP A C 1
ATOM 1148 O O . ASP A 1 143 ? 17.255 15.044 10.671 1.00 65.38 143 ASP A O 1
ATOM 1152 N N . ASN A 1 144 ? 15.904 14.103 12.173 1.00 60.47 144 ASN A N 1
ATOM 1153 C CA . ASN A 1 144 ? 14.934 15.204 12.197 1.00 60.47 144 ASN A CA 1
ATOM 1154 C C . ASN A 1 144 ? 15.559 16.571 12.560 1.00 60.47 144 ASN A C 1
ATOM 1156 O O . ASN A 1 144 ? 14.905 17.593 12.370 1.00 60.47 144 ASN A O 1
ATOM 1160 N N . LYS A 1 145 ? 16.786 16.596 13.102 1.00 63.31 145 LYS A N 1
ATOM 1161 C CA . LYS A 1 145 ? 17.512 17.807 13.518 1.00 63.31 145 LYS A CA 1
ATOM 1162 C C . LYS A 1 145 ? 18.756 18.123 12.675 1.00 63.31 145 LYS A C 1
ATOM 1164 O O . LYS A 1 145 ? 19.204 19.261 12.695 1.00 63.31 145 LYS A O 1
ATOM 1169 N N . GLU A 1 146 ? 19.301 17.157 11.935 1.00 65.88 146 GLU A N 1
ATOM 1170 C CA . GLU A 1 146 ? 20.546 17.316 11.170 1.00 65.88 146 GLU A CA 1
ATOM 1171 C C . GLU A 1 146 ? 20.341 16.831 9.734 1.00 65.88 146 GLU A C 1
ATOM 1173 O O . GLU A 1 146 ? 20.223 15.629 9.473 1.00 65.88 146 GLU A O 1
ATOM 1178 N N . TYR A 1 147 ? 20.317 17.769 8.788 1.00 67.00 147 TYR A N 1
ATOM 1179 C CA . TYR A 1 147 ? 20.250 17.454 7.365 1.00 67.00 147 TYR A CA 1
ATOM 1180 C C . TYR A 1 147 ? 21.644 17.113 6.842 1.00 67.00 147 TYR A C 1
ATOM 1182 O O . TYR A 1 147 ? 22.569 17.918 6.931 1.00 67.00 147 TYR A O 1
ATOM 1190 N N . LYS A 1 148 ? 21.796 15.919 6.263 1.00 77.44 148 LYS A N 1
ATOM 1191 C CA . LYS A 1 148 ? 23.009 15.539 5.531 1.00 77.44 148 LYS A CA 1
ATOM 1192 C C . LYS A 1 148 ? 22.869 15.890 4.055 1.00 77.44 148 LYS A C 1
ATOM 1194 O O . LYS A 1 148 ? 21.779 15.795 3.497 1.00 77.44 148 LYS A O 1
ATOM 1199 N N . VAL A 1 149 ? 23.979 16.267 3.422 1.00 81.81 149 VAL A N 1
ATOM 1200 C CA . VAL A 1 149 ? 24.016 16.623 1.997 1.00 81.81 149 VAL A CA 1
ATOM 1201 C C . VAL A 1 149 ? 23.578 15.432 1.140 1.00 81.81 149 VAL A C 1
ATOM 1203 O O . VAL A 1 149 ? 24.086 14.318 1.279 1.00 81.81 149 VAL A O 1
ATOM 1206 N N . HIS A 1 150 ? 22.627 15.671 0.237 1.00 86.62 150 HIS A N 1
ATOM 1207 C CA . HIS A 1 150 ? 22.189 14.689 -0.749 1.00 86.62 150 HIS A CA 1
ATOM 1208 C C . HIS A 1 150 ? 23.090 14.777 -1.988 1.00 86.62 150 HIS A C 1
ATOM 1210 O O . HIS A 1 150 ? 22.836 15.573 -2.886 1.00 86.62 150 HIS A O 1
ATOM 1216 N N . TRP A 1 151 ? 24.120 13.934 -2.061 1.00 85.12 151 TRP A N 1
ATOM 1217 C CA . TRP A 1 151 ? 25.099 13.945 -3.163 1.00 85.12 151 TRP A CA 1
ATOM 1218 C C . TRP A 1 151 ? 24.525 13.547 -4.527 1.00 85.12 151 TRP A C 1
ATOM 1220 O O . TRP A 1 151 ? 25.107 13.842 -5.565 1.00 85.12 151 TRP A O 1
ATOM 1230 N N . LYS A 1 152 ? 23.391 12.841 -4.539 1.00 87.44 152 LYS A N 1
ATOM 1231 C CA . LYS A 1 152 ? 22.703 12.437 -5.766 1.00 87.44 152 LYS A CA 1
ATOM 1232 C C . LYS A 1 152 ? 21.199 12.571 -5.596 1.00 87.44 152 LYS A C 1
ATOM 1234 O O . LYS A 1 152 ? 20.661 12.296 -4.519 1.00 87.44 152 LYS A O 1
ATOM 1239 N N . SER A 1 153 ? 20.515 12.944 -6.675 1.00 88.06 153 SER A N 1
ATOM 1240 C CA . SER A 1 153 ? 19.057 13.052 -6.675 1.00 88.06 153 SER A CA 1
ATOM 1241 C C . SER A 1 153 ? 18.402 11.704 -6.354 1.00 88.06 153 SER A C 1
ATOM 1243 O O . SER A 1 153 ? 18.861 10.639 -6.781 1.00 88.06 153 SER A O 1
ATOM 1245 N N . TRP A 1 154 ? 17.288 11.741 -5.616 1.00 88.94 154 TRP A N 1
ATOM 1246 C CA . TRP A 1 154 ? 16.534 10.527 -5.285 1.00 88.94 154 TRP A CA 1
ATOM 1247 C C . TRP A 1 154 ? 16.048 9.802 -6.549 1.00 88.94 154 TRP A C 1
ATOM 1249 O O . TRP A 1 154 ? 16.096 8.576 -6.612 1.00 88.94 154 TRP A O 1
ATOM 1259 N N . ASN A 1 155 ? 15.685 10.556 -7.592 1.00 87.44 155 ASN A N 1
ATOM 1260 C CA . ASN A 1 155 ? 15.292 10.021 -8.898 1.00 87.44 155 ASN A CA 1
ATOM 1261 C C . ASN A 1 155 ? 16.382 9.156 -9.534 1.00 87.44 155 ASN A C 1
ATOM 1263 O O . ASN A 1 155 ? 16.073 8.100 -10.082 1.00 87.44 155 ASN A O 1
ATOM 1267 N N . CYS A 1 156 ? 17.652 9.544 -9.404 1.00 87.12 156 CYS A N 1
ATOM 1268 C CA . CYS A 1 156 ? 18.754 8.725 -9.890 1.00 87.12 156 CYS A CA 1
ATOM 1269 C C . CYS A 1 156 ? 18.962 7.467 -9.027 1.00 87.12 156 CYS A C 1
ATOM 1271 O O . CYS A 1 156 ? 19.193 6.376 -9.542 1.00 87.12 156 CYS A O 1
ATOM 1273 N N . LEU A 1 157 ? 18.803 7.570 -7.703 1.00 89.50 157 LEU A N 1
ATOM 1274 C CA . LEU A 1 157 ? 18.926 6.413 -6.806 1.00 89.50 157 LEU A CA 1
ATOM 1275 C C . LEU A 1 157 ? 17.799 5.377 -6.994 1.00 89.50 157 LEU A C 1
ATOM 1277 O O . LEU A 1 157 ? 17.998 4.190 -6.710 1.00 89.50 157 LEU A O 1
ATOM 1281 N N . MET A 1 158 ? 16.632 5.802 -7.480 1.00 88.44 158 MET A N 1
ATOM 1282 C CA . MET A 1 158 ? 15.505 4.923 -7.817 1.00 88.44 158 MET A CA 1
ATOM 1283 C C . MET A 1 158 ? 15.714 4.121 -9.108 1.00 88.44 158 MET A C 1
ATOM 1285 O O . MET A 1 158 ? 14.989 3.151 -9.340 1.00 88.44 158 MET A O 1
ATOM 1289 N N . GLN A 1 159 ? 16.702 4.480 -9.931 1.00 86.44 159 GLN A N 1
ATOM 1290 C CA . GLN A 1 159 ? 16.978 3.743 -11.159 1.00 86.44 159 GLN A CA 1
ATOM 1291 C C . GLN A 1 159 ? 17.452 2.309 -10.869 1.00 86.44 159 GLN A C 1
ATOM 1293 O O . GLN A 1 159 ? 17.983 2.029 -9.781 1.00 86.44 159 GLN A O 1
ATOM 1298 N N . PRO A 1 160 ? 17.250 1.378 -11.819 1.00 84.38 160 PRO A N 1
ATOM 1299 C CA . PRO A 1 160 ? 17.791 0.028 -11.736 1.00 84.38 160 PRO A CA 1
ATOM 1300 C C . PRO A 1 160 ? 19.318 0.036 -11.562 1.00 84.38 160 PRO A C 1
ATOM 1302 O O . PRO A 1 160 ? 19.995 0.998 -11.929 1.00 84.38 160 PRO A O 1
ATOM 1305 N N . LYS A 1 161 ? 19.871 -1.038 -10.989 1.00 85.31 161 LYS A N 1
ATOM 1306 C CA . LYS A 1 161 ? 21.327 -1.133 -10.762 1.00 85.31 161 LYS A CA 1
ATOM 1307 C C . LYS A 1 161 ? 22.102 -1.177 -12.077 1.00 85.31 161 LYS A C 1
ATOM 1309 O O . LYS A 1 161 ? 23.224 -0.698 -12.139 1.00 85.31 161 LYS A O 1
ATOM 1314 N N . GLU A 1 162 ? 21.470 -1.740 -13.094 1.00 82.44 162 GLU A N 1
ATOM 1315 C CA . GLU A 1 162 ? 21.972 -1.925 -14.449 1.00 82.44 162 GLU A CA 1
ATOM 1316 C C . GLU A 1 162 ? 22.301 -0.584 -15.123 1.00 82.44 162 GLU A C 1
ATOM 1318 O O . GLU A 1 162 ? 23.211 -0.521 -15.934 1.00 82.44 162 GLU A O 1
ATOM 1323 N N . ILE A 1 163 ? 21.614 0.497 -14.732 1.00 81.62 163 ILE A N 1
ATOM 1324 C CA . ILE A 1 163 ? 21.791 1.857 -15.272 1.00 81.62 163 ILE A CA 1
ATOM 1325 C C . ILE A 1 163 ? 22.441 2.770 -14.207 1.00 81.62 163 ILE A C 1
ATOM 1327 O O . ILE A 1 163 ? 22.195 3.971 -14.132 1.00 81.62 163 ILE A O 1
ATOM 1331 N N . GLY A 1 164 ? 23.224 2.194 -13.286 1.00 80.56 164 GLY A N 1
ATOM 1332 C CA . GLY A 1 164 ? 23.968 2.951 -12.269 1.00 80.56 164 GLY A CA 1
ATOM 1333 C C . GLY A 1 164 ? 23.129 3.507 -11.107 1.00 80.56 164 GLY A C 1
ATOM 1334 O O . GLY A 1 164 ? 23.591 4.379 -10.363 1.00 80.56 164 GLY A O 1
ATOM 1335 N N . GLY A 1 165 ? 21.896 3.025 -10.927 1.00 87.06 165 GLY A N 1
ATOM 1336 C CA . GLY A 1 165 ? 21.037 3.364 -9.794 1.00 87.06 165 GLY A CA 1
ATOM 1337 C C . GLY A 1 165 ? 21.225 2.454 -8.572 1.00 87.06 165 GLY A C 1
ATOM 1338 O O . GLY A 1 165 ? 21.935 1.448 -8.579 1.00 87.06 165 GLY A O 1
ATOM 1339 N N . MET A 1 166 ? 20.548 2.779 -7.468 1.00 87.00 166 MET A N 1
ATOM 1340 C CA . MET A 1 166 ? 20.565 1.964 -6.240 1.00 87.00 166 MET A CA 1
ATOM 1341 C C . MET A 1 166 ? 19.422 0.939 -6.195 1.00 87.00 166 MET A C 1
ATOM 1343 O O . MET A 1 166 ? 19.423 0.044 -5.331 1.00 87.00 166 MET A O 1
ATOM 1347 N N . GLY A 1 167 ? 18.463 1.031 -7.119 1.00 87.00 167 GLY A N 1
ATOM 1348 C CA . GLY A 1 167 ? 17.261 0.208 -7.201 1.00 87.00 167 GLY A CA 1
ATOM 1349 C C . GLY A 1 167 ? 16.281 0.465 -6.058 1.00 87.00 167 GLY A C 1
ATOM 1350 O O . GLY A 1 167 ? 15.687 -0.497 -5.554 1.00 87.00 167 GLY A O 1
ATOM 1351 N N . PHE A 1 168 ? 16.191 1.700 -5.555 1.00 91.25 168 PHE A N 1
ATOM 1352 C CA . PHE A 1 168 ? 15.075 2.079 -4.684 1.00 91.25 168 PHE A CA 1
ATOM 1353 C C . PHE A 1 168 ? 13.774 2.099 -5.482 1.00 91.25 168 PHE A C 1
ATOM 1355 O O . PHE A 1 168 ? 13.772 2.302 -6.691 1.00 91.25 168 PHE A O 1
ATOM 1362 N N . LYS A 1 169 ? 12.657 1.819 -4.813 1.00 88.88 169 LYS A N 1
ATOM 1363 C CA . LYS A 1 169 ? 11.357 1.784 -5.481 1.00 88.88 169 LYS A CA 1
ATOM 1364 C C . LYS A 1 169 ? 10.779 3.186 -5.531 1.00 88.88 169 LYS A C 1
ATOM 1366 O O . LYS A 1 169 ? 10.676 3.836 -4.493 1.00 88.88 169 LYS A O 1
ATOM 1371 N N . ASP A 1 170 ? 10.336 3.587 -6.711 1.00 91.62 170 ASP A N 1
ATOM 1372 C CA . ASP A 1 170 ? 9.436 4.718 -6.850 1.00 91.62 170 ASP A CA 1
ATOM 1373 C C . ASP A 1 170 ? 8.065 4.320 -6.304 1.00 91.62 170 ASP A C 1
ATOM 1375 O O . ASP A 1 170 ? 7.423 3.399 -6.813 1.00 91.62 170 ASP A O 1
ATOM 1379 N N . ILE A 1 171 ? 7.635 4.982 -5.231 1.00 92.38 171 ILE A N 1
ATOM 1380 C CA . ILE A 1 171 ? 6.373 4.686 -4.551 1.00 92.38 171 ILE A CA 1
ATOM 1381 C C . ILE A 1 171 ? 5.175 4.932 -5.470 1.00 92.38 171 ILE A C 1
ATOM 1383 O O . ILE A 1 171 ? 4.188 4.201 -5.384 1.00 92.38 171 ILE A O 1
ATOM 1387 N N . GLU A 1 172 ? 5.242 5.914 -6.372 1.00 92.88 172 GLU A N 1
ATOM 1388 C CA . GLU A 1 172 ? 4.140 6.186 -7.288 1.00 92.88 172 GLU A CA 1
ATOM 1389 C C . GLU A 1 172 ? 3.975 5.066 -8.319 1.00 92.88 172 GLU A C 1
ATOM 1391 O O . GLU A 1 172 ? 2.876 4.521 -8.465 1.00 92.88 172 GLU A O 1
ATOM 1396 N N . ASP A 1 173 ? 5.057 4.681 -8.989 1.00 92.19 173 ASP A N 1
ATOM 1397 C CA . ASP A 1 173 ? 5.018 3.602 -9.979 1.00 92.19 173 ASP A CA 1
ATOM 1398 C C . ASP A 1 173 ? 4.764 2.248 -9.322 1.00 92.19 173 ASP A C 1
ATOM 1400 O O . ASP A 1 173 ? 4.031 1.409 -9.849 1.00 92.19 173 ASP A O 1
ATOM 1404 N N . PHE A 1 174 ? 5.302 2.036 -8.121 1.00 93.12 174 PHE A N 1
ATOM 1405 C CA . PHE A 1 174 ? 5.031 0.836 -7.344 1.00 93.12 174 PHE A CA 1
ATOM 1406 C C . PHE A 1 174 ? 3.558 0.763 -6.931 1.00 93.12 174 PHE A C 1
ATOM 1408 O O . PHE A 1 174 ? 2.970 -0.319 -6.965 1.00 93.12 174 PHE A O 1
ATOM 1415 N N . ASN A 1 175 ? 2.915 1.891 -6.620 1.00 95.06 175 ASN A N 1
ATOM 1416 C CA . ASN A 1 175 ? 1.478 1.943 -6.376 1.00 95.06 175 ASN A CA 1
ATOM 1417 C C . ASN A 1 175 ? 0.672 1.595 -7.634 1.00 95.06 175 ASN A C 1
ATOM 1419 O O . ASN A 1 175 ? -0.223 0.754 -7.553 1.00 95.06 175 ASN A O 1
ATOM 1423 N N . ARG A 1 176 ? 1.024 2.156 -8.797 1.00 93.31 176 ARG A N 1
ATOM 1424 C CA . ARG A 1 176 ? 0.395 1.809 -10.086 1.00 93.31 176 ARG A CA 1
ATOM 1425 C C . ARG A 1 176 ? 0.539 0.315 -10.401 1.00 93.31 176 ARG A C 1
ATOM 1427 O O . ARG A 1 176 ? -0.448 -0.330 -10.741 1.00 93.31 176 ARG A O 1
ATOM 1434 N N . ALA A 1 177 ? 1.721 -0.265 -10.190 1.00 93.56 177 ALA A N 1
ATOM 1435 C CA . ALA A 1 177 ? 1.970 -1.695 -10.386 1.00 93.56 177 ALA A CA 1
ATOM 1436 C C . ALA A 1 177 ? 1.157 -2.590 -9.429 1.00 93.56 177 ALA A C 1
ATOM 1438 O O . ALA A 1 177 ? 0.670 -3.652 -9.822 1.00 93.56 177 ALA A O 1
ATOM 1439 N N . ASN A 1 178 ? 0.985 -2.172 -8.169 1.00 93.88 178 ASN A N 1
ATOM 1440 C CA . ASN A 1 178 ? 0.134 -2.880 -7.209 1.00 93.88 178 ASN A CA 1
ATOM 1441 C C . ASN A 1 178 ? -1.337 -2.872 -7.649 1.00 93.88 178 ASN A C 1
ATOM 1443 O O . ASN A 1 178 ? -1.982 -3.922 -7.633 1.00 93.88 178 ASN A O 1
ATOM 1447 N N . LEU A 1 179 ? -1.843 -1.721 -8.098 1.00 94.25 179 LEU A N 1
ATOM 1448 C CA . LEU A 1 179 ? -3.204 -1.587 -8.626 1.00 94.25 179 LEU A CA 1
ATOM 1449 C C . LEU A 1 179 ? -3.399 -2.398 -9.910 1.00 94.25 179 LEU A C 1
ATOM 1451 O O . LEU A 1 179 ? -4.438 -3.037 -10.071 1.00 94.25 179 LEU A O 1
ATOM 1455 N N . ALA A 1 180 ? -2.400 -2.433 -10.795 1.00 92.06 180 ALA A N 1
ATOM 1456 C CA . ALA A 1 180 ? -2.420 -3.254 -12.004 1.00 92.06 180 ALA A CA 1
ATOM 1457 C C . ALA A 1 180 ? -2.540 -4.745 -11.663 1.00 92.06 180 ALA A C 1
ATOM 1459 O O . ALA A 1 180 ? -3.379 -5.441 -12.227 1.00 92.06 180 ALA A O 1
ATOM 1460 N N . LYS A 1 181 ? -1.795 -5.231 -10.661 1.00 92.25 181 LYS A N 1
ATOM 1461 C CA . LYS A 1 181 ? -1.936 -6.614 -10.180 1.00 92.25 181 LYS A CA 1
ATOM 1462 C C . LYS A 1 181 ? -3.330 -6.904 -9.615 1.00 92.25 181 LYS A C 1
ATOM 1464 O O . LYS A 1 181 ? -3.862 -7.980 -9.873 1.00 92.25 181 LYS A O 1
ATOM 1469 N N . GLN A 1 182 ? -3.923 -5.994 -8.839 1.00 92.31 182 GLN A N 1
ATOM 1470 C CA . GLN A 1 182 ? -5.288 -6.212 -8.335 1.00 92.31 182 GLN A CA 1
ATOM 1471 C C . GLN A 1 182 ? -6.325 -6.187 -9.459 1.00 92.31 182 GLN A C 1
ATOM 1473 O O . GLN A 1 182 ? -7.241 -7.002 -9.470 1.00 92.31 182 GLN A O 1
ATOM 1478 N N . SER A 1 183 ? -6.135 -5.310 -10.440 1.00 90.69 183 SER A N 1
ATOM 1479 C CA . SER A 1 183 ? -6.972 -5.244 -11.640 1.00 90.69 183 SER A CA 1
ATOM 1480 C C . SER A 1 183 ? -6.873 -6.535 -12.454 1.00 90.69 183 SER A C 1
ATOM 1482 O O . SER A 1 183 ? -7.888 -7.086 -12.856 1.00 90.69 183 SER A O 1
ATOM 1484 N N . TRP A 1 184 ? -5.664 -7.081 -12.606 1.00 89.94 184 TRP A N 1
ATOM 1485 C CA . TRP A 1 184 ? -5.422 -8.372 -13.253 1.00 89.94 184 TRP A CA 1
ATOM 1486 C C . TRP A 1 184 ? -6.149 -9.519 -12.546 1.00 89.94 184 TRP A C 1
ATOM 1488 O O . TRP A 1 184 ? -6.786 -10.347 -13.191 1.00 89.94 184 TRP A O 1
ATOM 1498 N N . LYS A 1 185 ? -6.103 -9.547 -11.207 1.00 89.62 185 LYS A N 1
ATOM 1499 C CA . LYS A 1 185 ? -6.874 -10.519 -10.423 1.00 89.62 185 LYS A CA 1
ATOM 1500 C C . LYS A 1 185 ? -8.373 -10.366 -10.637 1.00 89.62 185 LYS A C 1
ATOM 1502 O O . LYS A 1 185 ? -9.048 -11.368 -10.793 1.00 89.62 185 LYS A O 1
ATOM 1507 N N . LEU A 1 186 ? -8.885 -9.138 -10.669 1.00 88.00 186 LEU A N 1
ATOM 1508 C CA . LEU A 1 186 ? -10.310 -8.883 -10.885 1.00 88.00 186 LEU A CA 1
ATOM 1509 C C . LEU A 1 186 ? -10.780 -9.390 -12.255 1.00 88.00 186 LEU A C 1
ATOM 1511 O O . LEU A 1 186 ? -11.900 -9.875 -12.373 1.00 88.00 186 LEU A O 1
ATOM 1515 N N . ILE A 1 187 ? -9.919 -9.293 -13.270 1.00 85.81 187 ILE A N 1
ATOM 1516 C CA . ILE A 1 187 ? -10.202 -9.778 -14.623 1.00 85.81 187 ILE A CA 1
ATOM 1517 C C . ILE A 1 187 ? -10.172 -11.312 -14.680 1.00 85.81 187 ILE A C 1
ATOM 1519 O O . ILE A 1 187 ? -11.089 -11.916 -15.226 1.00 85.81 187 ILE A O 1
ATOM 1523 N N . ASN A 1 188 ? -9.148 -11.943 -14.099 1.00 84.69 188 ASN A N 1
ATOM 1524 C CA . ASN A 1 188 ? -8.953 -13.393 -14.209 1.00 84.69 188 ASN A CA 1
ATOM 1525 C C . ASN A 1 188 ? -9.770 -14.207 -13.194 1.00 84.69 188 ASN A C 1
ATOM 1527 O O . ASN A 1 188 ? -10.058 -15.374 -13.436 1.00 84.69 188 ASN A O 1
ATOM 1531 N N . GLU A 1 189 ? -10.113 -13.625 -12.046 1.00 85.44 189 GLU A N 1
ATOM 1532 C CA . GLU A 1 189 ? -10.814 -14.284 -10.937 1.00 85.44 189 GLU A CA 1
ATOM 1533 C C . GLU A 1 189 ? -12.240 -13.729 -10.765 1.00 85.44 189 GLU A C 1
ATOM 1535 O O . GLU A 1 189 ? -12.717 -13.545 -9.642 1.00 85.44 189 GLU A O 1
ATOM 1540 N N . GLY A 1 190 ? -12.929 -13.460 -11.881 1.00 79.12 190 GLY A N 1
ATOM 1541 C CA . GLY A 1 190 ? -14.267 -12.855 -11.909 1.00 79.12 190 GLY A CA 1
ATOM 1542 C C . GLY A 1 190 ? -15.349 -13.623 -11.134 1.00 79.12 190 GLY A C 1
ATOM 1543 O O . GLY A 1 190 ? -16.326 -13.022 -10.690 1.00 79.12 190 GLY A O 1
ATOM 1544 N N . ASP A 1 191 ? -15.154 -14.925 -10.908 1.00 83.06 191 ASP A N 1
ATO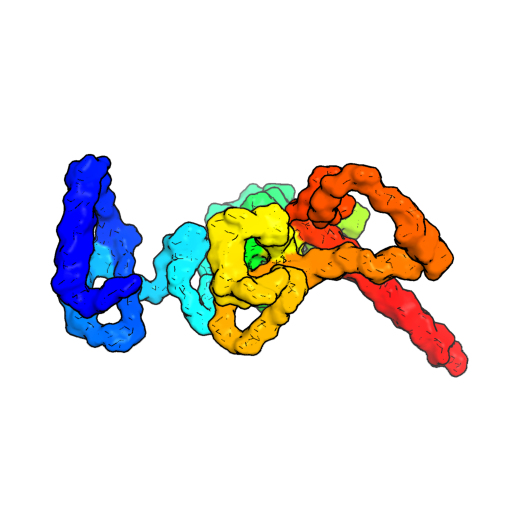M 1545 C CA . ASP A 1 191 ? -16.113 -15.785 -10.203 1.00 83.06 191 ASP A CA 1
ATOM 1546 C C . ASP A 1 191 ? -16.061 -15.675 -8.675 1.00 83.06 191 ASP A C 1
ATOM 1548 O O . ASP A 1 191 ? -16.982 -16.122 -7.981 1.00 83.06 191 ASP A O 1
ATOM 1552 N N . ARG A 1 192 ? -15.001 -15.073 -8.126 1.00 88.94 192 ARG A N 1
ATOM 1553 C CA . ARG A 1 192 ? -14.840 -14.904 -6.677 1.00 88.94 192 ARG A CA 1
ATOM 1554 C C . ARG A 1 192 ? -15.870 -13.908 -6.140 1.00 88.94 192 ARG A C 1
ATOM 1556 O O . ARG A 1 192 ? -16.191 -12.916 -6.789 1.00 88.94 192 ARG A O 1
ATOM 1563 N N . LEU A 1 193 ? -16.322 -14.118 -4.902 1.00 89.31 193 LEU A N 1
ATOM 1564 C CA . LEU A 1 193 ? -17.339 -13.273 -4.261 1.00 89.31 193 LEU A CA 1
ATOM 1565 C C . LEU A 1 193 ? -16.978 -11.779 -4.293 1.00 89.31 193 LEU A C 1
ATOM 1567 O O . LEU A 1 193 ? -17.798 -10.953 -4.674 1.00 89.31 193 LEU A O 1
ATOM 1571 N N . TRP A 1 194 ? -15.733 -11.429 -3.961 1.00 87.62 194 TRP A N 1
ATOM 1572 C CA . TRP A 1 194 ? -15.276 -10.037 -3.974 1.00 87.62 194 TRP A CA 1
ATOM 1573 C C . TRP A 1 194 ? -15.338 -9.412 -5.379 1.00 87.62 194 TRP A C 1
ATOM 1575 O O . TRP A 1 194 ? -15.723 -8.252 -5.516 1.00 87.62 194 TRP A O 1
ATOM 1585 N N . ALA A 1 195 ? -15.016 -10.181 -6.425 1.00 87.25 195 ALA A N 1
ATOM 1586 C CA . ALA A 1 195 ? -15.079 -9.731 -7.810 1.00 87.25 195 A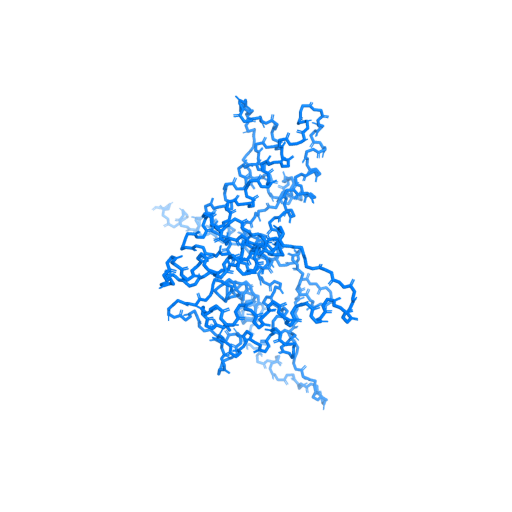LA A CA 1
ATOM 1587 C C . ALA A 1 195 ? -16.535 -9.525 -8.256 1.00 87.25 195 ALA A C 1
ATOM 1589 O O . ALA A 1 195 ? -16.852 -8.497 -8.856 1.00 87.25 195 ALA A O 1
ATOM 1590 N N . LYS A 1 196 ? -17.437 -10.440 -7.872 1.00 88.31 196 LYS A N 1
ATOM 1591 C CA . LYS A 1 196 ? -18.888 -10.322 -8.093 1.00 88.31 196 LYS A CA 1
ATOM 1592 C C . LYS A 1 196 ? -19.487 -9.108 -7.382 1.00 88.31 196 LYS A C 1
ATOM 1594 O O . LYS A 1 196 ? -20.237 -8.363 -8.005 1.00 88.31 196 LYS A O 1
ATOM 1599 N N . ILE A 1 197 ? -19.108 -8.860 -6.126 1.00 87.75 197 ILE A N 1
ATOM 1600 C CA . ILE A 1 197 ? -19.548 -7.683 -5.357 1.00 87.75 197 ILE A CA 1
ATOM 1601 C C . ILE A 1 197 ? -19.074 -6.395 -6.033 1.00 87.75 197 ILE A C 1
ATOM 1603 O O . ILE A 1 197 ? -19.866 -5.481 -6.247 1.00 87.75 197 ILE A O 1
ATOM 1607 N N . ILE A 1 198 ? -17.794 -6.316 -6.409 1.00 85.06 198 ILE A N 1
ATOM 1608 C CA . ILE A 1 198 ? -17.244 -5.138 -7.093 1.00 85.06 198 ILE A CA 1
ATOM 1609 C C . ILE A 1 198 ? -17.946 -4.916 -8.440 1.00 85.06 198 ILE A C 1
ATOM 1611 O O . ILE A 1 198 ? -18.287 -3.778 -8.765 1.00 85.06 198 ILE A O 1
ATOM 1615 N N . LYS A 1 199 ? -18.212 -5.984 -9.200 1.00 84.75 199 LYS A N 1
ATOM 1616 C CA . LYS A 1 199 ? -18.970 -5.912 -10.452 1.00 84.75 199 LYS A CA 1
ATOM 1617 C C . LYS A 1 199 ? -20.383 -5.386 -10.222 1.00 84.75 199 LYS A C 1
ATOM 1619 O O . LYS A 1 199 ? -20.749 -4.391 -10.837 1.00 84.75 199 LYS A O 1
ATOM 1624 N N . GLY A 1 200 ? -21.139 -5.987 -9.304 1.00 83.88 200 GLY A N 1
ATOM 1625 C CA . GLY A 1 200 ? -22.509 -5.574 -8.993 1.00 83.88 200 GLY A CA 1
ATOM 1626 C C . GLY A 1 200 ? -22.602 -4.127 -8.505 1.00 83.88 200 GLY A C 1
ATOM 1627 O O . GLY A 1 200 ? -23.481 -3.389 -8.935 1.00 83.88 200 GLY A O 1
ATOM 1628 N N . LEU A 1 201 ? -21.653 -3.690 -7.673 1.00 82.56 201 LEU A N 1
ATOM 1629 C CA . LEU A 1 201 ? -21.675 -2.352 -7.082 1.00 82.56 201 LEU A CA 1
ATOM 1630 C C . LEU A 1 201 ? -21.222 -1.250 -8.052 1.00 82.56 201 LEU A C 1
ATOM 1632 O O . LEU A 1 201 ? -21.707 -0.121 -7.979 1.00 82.56 201 LEU A O 1
ATOM 1636 N N . TYR A 1 202 ? -20.263 -1.536 -8.940 1.00 77.94 202 TYR A N 1
ATOM 1637 C CA . TYR A 1 202 ? -19.600 -0.485 -9.719 1.00 77.94 202 TYR A CA 1
ATOM 1638 C C . TYR A 1 202 ? -19.804 -0.565 -11.231 1.00 77.94 202 TYR A C 1
ATOM 1640 O O . TYR A 1 202 ? -19.799 0.495 -11.869 1.00 77.94 202 TYR A O 1
ATOM 1648 N N . PHE A 1 203 ? -19.974 -1.764 -11.793 1.00 81.44 203 PHE A N 1
ATOM 1649 C CA . PHE A 1 203 ? -20.132 -2.015 -13.229 1.00 81.44 203 PHE A CA 1
ATOM 1650 C C . PHE A 1 203 ? -21.094 -3.195 -13.503 1.00 81.44 203 PHE A C 1
ATOM 1652 O O . PHE A 1 203 ? -20.687 -4.208 -14.069 1.00 81.44 203 PHE A O 1
ATOM 1659 N N . PRO A 1 204 ? -22.387 -3.077 -13.144 1.00 80.62 204 PRO A N 1
ATOM 1660 C CA . PRO A 1 204 ? -23.338 -4.188 -13.254 1.00 80.62 204 PRO A CA 1
ATOM 1661 C C . PRO A 1 204 ? -23.542 -4.660 -14.703 1.00 80.62 204 PRO A C 1
ATOM 1663 O O . PRO A 1 204 ? -23.571 -5.861 -14.962 1.00 80.62 204 PRO A O 1
ATOM 1666 N N . HIS A 1 205 ? -23.599 -3.721 -15.655 1.00 78.50 205 HIS A N 1
ATOM 1667 C CA . HIS A 1 205 ? -23.896 -3.997 -17.069 1.00 78.50 205 HIS A CA 1
ATOM 1668 C C . HIS A 1 205 ? -22.688 -3.865 -18.008 1.00 78.50 205 HIS A C 1
ATOM 1670 O O . HIS A 1 205 ? -22.845 -3.914 -19.223 1.00 78.50 205 HIS A O 1
ATOM 1676 N N . THR A 1 206 ? -21.476 -3.651 -17.485 1.00 79.25 206 THR A N 1
ATOM 1677 C CA . THR A 1 206 ? -20.280 -3.454 -18.324 1.00 79.25 206 THR A CA 1
ATOM 1678 C C . THR A 1 206 ? -19.148 -4.386 -17.920 1.00 79.25 206 THR A C 1
ATOM 1680 O O . THR A 1 206 ? -19.041 -4.809 -16.771 1.00 79.25 206 THR A O 1
ATOM 1683 N N . SER A 1 207 ? -18.285 -4.729 -18.877 1.00 81.00 207 SER A N 1
ATOM 1684 C CA . SER A 1 207 ? -17.036 -5.426 -18.577 1.00 81.00 207 SER A CA 1
ATOM 1685 C C . SER A 1 207 ? -16.066 -4.479 -17.869 1.00 81.00 207 SER A C 1
ATOM 1687 O O . SER A 1 207 ? -16.088 -3.261 -18.081 1.00 81.00 207 SER A O 1
ATOM 1689 N N . PHE A 1 208 ? -15.159 -5.030 -17.060 1.00 81.00 208 PHE A N 1
ATOM 1690 C CA . PHE A 1 208 ? -14.143 -4.223 -16.384 1.00 81.00 208 PHE A CA 1
ATOM 1691 C C . PHE A 1 208 ? -13.292 -3.407 -17.374 1.00 81.00 208 PHE A C 1
ATOM 1693 O O . PHE A 1 208 ? -12.879 -2.296 -17.052 1.00 81.00 208 PHE A O 1
ATOM 1700 N N . TRP A 1 209 ? -13.100 -3.889 -18.606 1.00 80.19 209 TRP A N 1
ATOM 1701 C CA . TRP A 1 209 ? -12.406 -3.173 -19.680 1.00 80.19 209 TRP A CA 1
ATOM 1702 C C . TRP A 1 209 ? -13.147 -1.927 -20.164 1.00 80.19 209 TRP A C 1
ATOM 1704 O O . TRP A 1 209 ? -12.519 -0.891 -20.379 1.00 80.19 209 TRP A O 1
ATOM 1714 N N . ASN A 1 210 ? -14.473 -1.980 -20.262 1.00 79.50 210 ASN A N 1
ATOM 1715 C CA . ASN A 1 210 ? -15.283 -0.877 -20.787 1.00 79.50 210 ASN A CA 1
ATOM 1716 C C . ASN A 1 210 ? -15.862 0.025 -19.692 1.00 79.50 210 ASN A C 1
ATOM 1718 O O . ASN A 1 210 ? -16.483 1.043 -19.994 1.00 79.50 210 ASN A O 1
ATOM 1722 N N . ALA A 1 211 ? -15.612 -0.293 -18.419 1.00 78.69 211 ALA A N 1
ATOM 1723 C CA . ALA A 1 211 ? -16.033 0.533 -17.296 1.00 78.69 211 ALA A CA 1
ATOM 1724 C C . ALA A 1 211 ? -15.474 1.965 -17.426 1.00 78.69 211 ALA A C 1
ATOM 1726 O O . ALA A 1 211 ? -14.261 2.200 -17.369 1.00 78.69 211 ALA A O 1
ATOM 1727 N N . LYS A 1 212 ? -16.343 2.953 -17.628 1.00 71.62 212 LYS A N 1
ATOM 1728 C CA . LYS A 1 212 ? -15.919 4.356 -17.668 1.00 71.62 212 LYS A CA 1
ATOM 1729 C C . LYS A 1 212 ? -15.606 4.843 -16.253 1.00 71.62 212 LYS A C 1
ATOM 1731 O O . LYS A 1 212 ? -16.162 4.343 -15.271 1.00 71.62 212 LYS A O 1
ATOM 1736 N N . LYS A 1 213 ? -14.730 5.849 -16.144 1.00 66.50 213 LYS A N 1
ATOM 1737 C CA . LYS A 1 213 ? -14.636 6.657 -14.920 1.00 66.50 213 LYS A CA 1
ATOM 1738 C C . LYS A 1 213 ? -16.011 7.297 -14.732 1.00 66.50 213 LYS A C 1
ATOM 1740 O O . LYS A 1 213 ? -16.383 8.184 -15.489 1.00 66.50 213 LYS A O 1
ATOM 1745 N N . ALA A 1 214 ? -16.809 6.766 -13.812 1.00 58.09 214 ALA A N 1
ATOM 1746 C CA . ALA A 1 214 ? -18.163 7.261 -13.620 1.00 58.09 214 ALA A CA 1
ATOM 1747 C C . ALA A 1 214 ? -18.115 8.663 -13.000 1.00 58.09 214 ALA A C 1
ATOM 1749 O O . ALA A 1 214 ? -17.400 8.874 -12.017 1.00 58.09 214 ALA A O 1
ATOM 1750 N N . ALA A 1 215 ? -18.884 9.594 -13.558 1.00 49.06 215 ALA A N 1
ATOM 1751 C CA . ALA A 1 215 ? -19.094 10.910 -12.973 1.00 49.06 215 ALA A CA 1
ATOM 1752 C C . ALA A 1 215 ? -19.889 10.756 -11.659 1.00 49.06 215 ALA A C 1
ATOM 1754 O O . ALA A 1 215 ? -20.981 10.195 -11.666 1.00 49.06 215 ALA A O 1
ATOM 1755 N N . GLY A 1 216 ? -19.320 11.172 -10.518 1.00 59.72 216 GLY A N 1
ATOM 1756 C CA . GLY A 1 216 ? -19.995 11.156 -9.208 1.00 59.72 216 GLY A CA 1
ATOM 1757 C C . GLY A 1 216 ? -19.158 10.636 -8.027 1.00 59.72 216 GLY A C 1
ATOM 1758 O O . GLY A 1 216 ? -17.978 10.299 -8.158 1.00 59.72 216 GLY A O 1
ATOM 1759 N N . ARG A 1 217 ? -19.779 10.560 -6.836 1.00 55.44 217 ARG A N 1
ATOM 1760 C CA . ARG A 1 217 ? -19.164 10.095 -5.572 1.00 55.44 217 ARG A CA 1
ATOM 1761 C C . ARG A 1 217 ? -19.024 8.563 -5.527 1.00 55.44 217 ARG A C 1
ATOM 1763 O O . ARG A 1 217 ? -19.651 7.905 -4.703 1.00 55.44 217 ARG A O 1
ATOM 1770 N N . LYS A 1 218 ? -18.212 7.971 -6.407 1.00 66.81 218 LYS A N 1
ATOM 1771 C CA . LYS A 1 218 ? -17.846 6.545 -6.290 1.00 66.81 218 LYS A CA 1
ATOM 1772 C C . LYS A 1 218 ? -16.671 6.344 -5.334 1.00 66.81 218 LYS A C 1
ATOM 1774 O O . LYS A 1 218 ? -15.850 7.239 -5.133 1.00 66.81 218 LYS A O 1
ATOM 1779 N N . SER A 1 219 ? -16.605 5.149 -4.748 1.00 78.94 219 SER A N 1
ATOM 1780 C CA . SER A 1 219 ? -15.566 4.776 -3.790 1.00 78.94 219 SER A CA 1
ATOM 1781 C C . SER A 1 219 ? -14.164 4.962 -4.374 1.00 78.94 219 SER A C 1
ATOM 1783 O O . SER A 1 219 ? -13.897 4.706 -5.554 1.00 78.94 219 SER A O 1
ATOM 1785 N N . TRP A 1 220 ? -13.234 5.388 -3.521 1.00 84.31 220 TRP A N 1
ATOM 1786 C CA . TRP A 1 220 ? -11.838 5.565 -3.914 1.00 84.31 220 TRP A CA 1
ATOM 1787 C C . TRP A 1 220 ? -11.214 4.251 -4.414 1.00 84.31 220 TRP A C 1
ATOM 1789 O O . TRP A 1 220 ? -10.406 4.270 -5.343 1.00 84.31 220 TRP A O 1
ATOM 1799 N N . LEU A 1 221 ? -11.639 3.107 -3.874 1.00 85.38 221 LEU A N 1
ATOM 1800 C CA . LEU A 1 221 ? -11.210 1.782 -4.323 1.00 85.38 221 LEU A CA 1
ATOM 1801 C C . LEU A 1 221 ? -11.506 1.567 -5.816 1.00 85.38 221 LEU A C 1
ATOM 1803 O O . LEU A 1 221 ? -10.600 1.250 -6.584 1.00 85.38 221 LEU A O 1
ATOM 1807 N N . CYS A 1 222 ? -12.744 1.818 -6.257 1.00 83.81 222 CYS A N 1
ATOM 1808 C CA . CYS A 1 222 ? -13.125 1.626 -7.658 1.00 83.81 222 CYS A CA 1
ATOM 1809 C C . CYS A 1 222 ? -12.333 2.545 -8.599 1.00 83.81 222 CYS A C 1
ATOM 1811 O O . CYS A 1 222 ? -11.854 2.099 -9.639 1.00 83.81 222 CYS A O 1
ATOM 1813 N N . GLN A 1 223 ? -12.154 3.816 -8.226 1.00 87.06 223 GLN A N 1
ATOM 1814 C CA . GLN A 1 223 ? -11.348 4.755 -9.017 1.00 87.06 223 GLN A CA 1
ATOM 1815 C C . GLN A 1 223 ? -9.892 4.287 -9.137 1.00 87.06 223 GLN A C 1
ATOM 1817 O O . GLN A 1 223 ? -9.278 4.421 -10.191 1.00 87.06 223 GLN A O 1
ATOM 1822 N N . SER A 1 224 ? -9.350 3.706 -8.068 1.00 89.25 224 SER A N 1
ATOM 1823 C CA . SER A 1 224 ? -7.971 3.217 -8.025 1.00 89.25 224 SER A CA 1
ATOM 1824 C C . SER A 1 224 ? -7.773 1.973 -8.890 1.00 89.25 224 SER A C 1
ATOM 1826 O O . SER A 1 224 ? -6.774 1.875 -9.600 1.00 89.25 224 SER A O 1
ATOM 1828 N N . LEU A 1 225 ? -8.742 1.055 -8.901 1.00 89.06 225 LEU A N 1
ATOM 1829 C CA . LEU A 1 225 ? -8.719 -0.118 -9.781 1.00 89.06 225 LEU A CA 1
ATOM 1830 C C . LEU A 1 225 ? -8.766 0.277 -11.264 1.00 89.06 225 LEU A C 1
ATOM 1832 O O . LEU A 1 225 ? -8.048 -0.299 -12.074 1.00 89.06 225 LEU A O 1
ATOM 1836 N N . LEU A 1 226 ? -9.530 1.311 -11.634 1.00 87.25 226 LEU A N 1
ATOM 1837 C CA . LEU A 1 226 ? -9.544 1.803 -13.019 1.00 87.25 226 LEU A CA 1
ATOM 1838 C C . LEU A 1 226 ? -8.174 2.334 -13.473 1.00 87.25 226 LEU A C 1
ATOM 1840 O O . LEU A 1 226 ? -7.817 2.149 -14.632 1.00 87.25 226 LEU A O 1
ATOM 1844 N N . ILE A 1 227 ? -7.387 2.929 -12.572 1.00 88.00 227 ILE A N 1
ATOM 1845 C CA . ILE A 1 227 ? -6.006 3.351 -12.872 1.00 88.00 227 ILE A CA 1
ATOM 1846 C C . ILE A 1 227 ? -5.102 2.128 -13.072 1.00 88.00 227 ILE A C 1
ATOM 1848 O O . ILE A 1 227 ? -4.277 2.100 -13.981 1.00 88.00 227 ILE A O 1
ATOM 1852 N N . GLY A 1 228 ? -5.270 1.081 -12.258 1.00 87.50 228 GLY A N 1
ATOM 1853 C CA . GLY A 1 228 ? -4.562 -0.186 -12.458 1.00 87.50 228 GLY A CA 1
ATOM 1854 C C . GLY A 1 228 ? -4.875 -0.829 -13.811 1.00 87.50 228 GLY A C 1
ATOM 1855 O O . GLY A 1 228 ? -3.983 -1.366 -14.462 1.00 87.50 228 GLY A O 1
ATOM 1856 N N . ARG A 1 229 ? -6.122 -0.718 -14.273 1.00 87.94 229 ARG A N 1
ATOM 1857 C CA . ARG A 1 229 ? -6.538 -1.157 -15.608 1.00 87.94 229 ARG A CA 1
ATOM 1858 C C . ARG A 1 229 ? -5.872 -0.368 -16.731 1.00 87.94 229 ARG A C 1
ATOM 1860 O O . ARG A 1 229 ? -5.529 -0.976 -17.734 1.00 87.94 229 ARG A O 1
ATOM 1867 N N . GLU A 1 230 ? -5.700 0.946 -16.598 1.00 85.69 230 GLU A N 1
ATOM 1868 C CA . GLU A 1 230 ? -5.005 1.764 -17.612 1.00 85.69 230 GLU A CA 1
ATOM 1869 C C . GLU A 1 230 ? -3.585 1.234 -17.859 1.00 85.69 230 GLU A C 1
ATOM 1871 O O . GLU A 1 230 ? -3.187 1.050 -19.005 1.00 85.69 230 GLU A O 1
ATOM 1876 N N . VAL A 1 231 ? -2.879 0.836 -16.794 1.00 85.19 231 VAL A N 1
ATOM 1877 C CA . VAL A 1 231 ? -1.566 0.183 -16.912 1.00 85.19 231 VAL A CA 1
ATOM 1878 C C . VAL A 1 231 ? -1.648 -1.111 -17.727 1.00 85.19 231 VAL A C 1
ATOM 1880 O O . VAL A 1 231 ? -0.743 -1.379 -18.510 1.00 85.19 231 VAL A O 1
ATOM 1883 N N . LEU A 1 232 ? -2.709 -1.908 -17.568 1.00 84.38 232 LEU A N 1
ATOM 1884 C CA . LEU A 1 232 ? -2.896 -3.154 -18.320 1.00 84.38 232 LEU A CA 1
ATOM 1885 C C . LEU A 1 232 ? -3.318 -2.909 -19.776 1.00 84.38 232 LEU A C 1
ATOM 1887 O O . LEU A 1 232 ? -2.792 -3.570 -20.662 1.00 84.38 232 LEU A O 1
ATOM 1891 N N . LYS A 1 233 ? -4.221 -1.953 -20.030 1.00 77.81 233 LYS A N 1
ATOM 1892 C CA . LYS A 1 233 ? -4.682 -1.589 -21.382 1.00 77.81 233 LYS A CA 1
ATOM 1893 C C . LYS A 1 233 ? -3.556 -1.074 -22.261 1.00 77.81 233 LYS A C 1
ATOM 1895 O O . LYS A 1 233 ? -3.503 -1.403 -23.431 1.00 77.81 233 LYS A O 1
ATOM 1900 N N . GLU A 1 234 ? -2.643 -0.300 -21.689 1.00 66.62 234 GLU A N 1
ATOM 1901 C CA . GLU A 1 234 ? -1.451 0.158 -22.403 1.00 66.62 234 GLU A CA 1
ATOM 1902 C C . GLU A 1 234 ? -0.504 -1.002 -22.806 1.00 66.62 234 GLU A C 1
ATOM 1904 O O . GLU A 1 234 ? 0.373 -0.791 -23.635 1.00 66.62 234 GLU A O 1
ATOM 1909 N N . GLU A 1 235 ? -0.657 -2.226 -22.261 1.00 61.88 235 GLU A N 1
ATOM 1910 C CA . GLU A 1 235 ? -0.008 -3.438 -22.809 1.00 61.88 235 GLU A CA 1
ATOM 1911 C C . GLU A 1 235 ? -0.889 -4.200 -23.815 1.00 61.88 235 GLU A C 1
ATOM 1913 O O . GLU A 1 235 ? -0.361 -5.009 -24.584 1.00 61.88 235 GLU A O 1
ATOM 1918 N N . GLU A 1 236 ? -2.213 -4.004 -23.784 1.00 56.19 236 GLU A N 1
ATOM 1919 C CA . GLU A 1 236 ? -3.161 -4.688 -24.662 1.00 56.19 236 GLU A CA 1
ATOM 1920 C C . GLU A 1 236 ? -2.930 -4.203 -26.096 1.00 56.19 236 GLU A C 1
ATOM 1922 O O . GLU A 1 236 ? -3.274 -3.100 -26.517 1.00 56.19 236 GLU A O 1
ATOM 1927 N N . SER A 1 237 ? -2.203 -5.041 -26.815 1.00 54.38 237 SER A N 1
ATOM 1928 C CA . SER A 1 237 ? -1.543 -4.732 -28.063 1.00 54.38 237 SER A CA 1
ATOM 1929 C C . SER A 1 237 ? -2.542 -4.737 -29.210 1.00 54.38 237 SER A C 1
ATOM 1931 O O . SER A 1 237 ? -2.809 -5.776 -29.802 1.00 54.38 237 SER A O 1
ATOM 1933 N N . ARG A 1 238 ? -3.044 -3.556 -29.569 1.00 46.19 238 ARG A N 1
ATOM 1934 C CA . ARG A 1 238 ? -3.389 -3.266 -30.970 1.00 46.19 238 ARG A CA 1
ATOM 1935 C C . ARG A 1 238 ? -2.290 -2.457 -31.658 1.00 46.19 238 ARG A C 1
ATOM 1937 O O . ARG A 1 238 ? -1.945 -2.758 -32.790 1.00 46.19 238 ARG A O 1
ATOM 1944 N N . SER A 1 239 ? -1.632 -1.552 -30.934 1.00 47.28 239 SER A N 1
ATOM 1945 C CA . SER A 1 239 ? -0.582 -0.697 -31.502 1.00 47.28 239 SER A CA 1
ATOM 1946 C C . SER A 1 239 ? 0.736 -1.432 -31.780 1.00 47.28 239 SER A C 1
ATOM 1948 O O . SER A 1 239 ? 1.413 -1.097 -32.737 1.00 47.28 239 SER A O 1
ATOM 1950 N N . LYS A 1 240 ? 1.102 -2.468 -31.003 1.00 51.59 240 LYS A N 1
ATOM 1951 C CA . LYS A 1 240 ? 2.349 -3.228 -31.244 1.00 51.59 240 LYS A CA 1
ATOM 1952 C C . LYS A 1 240 ? 2.282 -4.131 -32.479 1.00 51.59 240 LYS A C 1
ATOM 1954 O O . LYS A 1 240 ? 3.311 -4.339 -33.098 1.00 51.59 240 LYS A O 1
ATOM 1959 N N . LEU A 1 241 ? 1.104 -4.642 -32.853 1.00 49.22 241 LEU A N 1
ATOM 1960 C CA . LEU A 1 241 ? 0.971 -5.440 -34.079 1.00 49.22 241 LEU A CA 1
ATOM 1961 C C . LEU A 1 241 ? 1.149 -4.565 -35.324 1.00 49.22 241 LEU A C 1
ATOM 1963 O O . LEU A 1 241 ? 1.875 -4.960 -36.217 1.00 49.22 241 LEU A O 1
ATOM 1967 N N . GLN A 1 242 ? 0.597 -3.349 -35.337 1.00 47.06 242 GLN A N 1
ATOM 1968 C CA . GLN A 1 242 ? 0.824 -2.386 -36.427 1.00 47.06 242 GLN A CA 1
ATOM 1969 C C . GLN A 1 242 ? 2.256 -1.835 -36.476 1.00 47.06 242 GLN A C 1
ATOM 1971 O O . GLN A 1 242 ? 2.700 -1.378 -37.518 1.00 47.06 242 GLN A O 1
ATOM 1976 N N . MET A 1 243 ? 2.978 -1.853 -35.352 1.00 47.88 243 MET A N 1
ATOM 1977 C CA . MET A 1 243 ? 4.361 -1.370 -35.289 1.00 47.88 243 MET A CA 1
ATOM 1978 C C . MET A 1 243 ? 5.398 -2.445 -35.648 1.00 47.88 243 MET A C 1
ATOM 1980 O O . MET A 1 243 ? 6.548 -2.112 -35.911 1.00 47.88 243 MET A O 1
ATOM 1984 N N . ILE A 1 244 ? 5.018 -3.725 -35.580 1.00 54.06 244 ILE A N 1
ATOM 1985 C CA . ILE A 1 244 ? 5.912 -4.876 -35.784 1.00 54.06 244 ILE A CA 1
ATOM 1986 C C . ILE A 1 244 ? 5.573 -5.621 -37.081 1.00 54.06 244 ILE A C 1
ATOM 1988 O O . ILE A 1 244 ? 6.456 -6.265 -37.637 1.00 54.06 244 ILE A O 1
ATOM 1992 N N . CYS A 1 245 ? 4.329 -5.533 -37.562 1.00 49.12 245 CYS A N 1
ATOM 1993 C CA . CYS A 1 245 ? 3.852 -6.262 -38.730 1.00 49.12 245 CYS A CA 1
ATOM 1994 C C . CYS A 1 245 ? 3.285 -5.318 -39.797 1.00 49.12 245 CYS A C 1
ATOM 1996 O O . CYS A 1 245 ? 2.531 -4.395 -39.481 1.00 49.12 245 CYS A O 1
ATOM 1998 N N . ASN A 1 246 ? 3.592 -5.600 -41.062 1.00 67.69 246 ASN A N 1
ATOM 1999 C CA . ASN A 1 246 ? 2.992 -4.927 -42.214 1.00 67.69 246 ASN A CA 1
ATOM 2000 C C . ASN A 1 246 ? 1.498 -5.293 -42.343 1.00 67.69 246 ASN A C 1
ATOM 2002 O O . ASN A 1 246 ? 1.060 -6.351 -41.884 1.00 67.69 246 ASN A O 1
ATOM 2006 N N . ASP A 1 247 ? 0.703 -4.456 -43.019 1.00 67.12 247 ASP A N 1
ATOM 2007 C CA . ASP A 1 247 ? -0.746 -4.682 -43.198 1.00 67.12 247 ASP A CA 1
ATOM 2008 C C . ASP A 1 247 ? -1.080 -6.038 -43.854 1.00 67.12 247 ASP A C 1
ATOM 2010 O O . ASP A 1 247 ? -2.131 -6.632 -43.591 1.00 67.12 247 ASP A O 1
ATOM 2014 N N . GLU A 1 248 ? -0.175 -6.562 -44.681 1.00 69.56 248 GLU A N 1
ATOM 2015 C CA . GLU A 1 248 ? -0.291 -7.890 -45.291 1.00 69.56 248 GLU A CA 1
ATOM 2016 C C . GLU A 1 248 ? -0.062 -9.026 -44.287 1.00 69.56 248 GLU A C 1
ATOM 2018 O O . GLU A 1 248 ? -0.791 -10.018 -44.297 1.00 69.56 248 GLU A O 1
ATOM 2023 N N . GLU A 1 249 ? 0.885 -8.867 -43.363 1.00 68.25 249 GLU A N 1
ATOM 2024 C CA . GLU A 1 249 ? 1.178 -9.855 -42.321 1.00 68.25 249 GLU A CA 1
ATOM 2025 C C . GLU A 1 249 ? 0.042 -9.929 -41.301 1.00 68.25 249 GLU A C 1
ATOM 2027 O O . GLU A 1 249 ? -0.334 -11.014 -40.864 1.00 68.25 249 GLU A O 1
ATOM 2032 N N . ILE A 1 250 ? -0.579 -8.792 -40.970 1.00 66.44 250 ILE A N 1
ATOM 2033 C CA . ILE A 1 250 ? -1.769 -8.758 -40.109 1.00 66.44 250 ILE A CA 1
ATOM 2034 C C . ILE A 1 250 ? -2.926 -9.510 -40.776 1.00 66.44 250 ILE A C 1
ATOM 2036 O O . ILE A 1 250 ? -3.590 -10.319 -40.122 1.00 66.44 250 ILE A O 1
ATOM 2040 N N . LYS A 1 251 ? -3.148 -9.298 -42.081 1.00 68.94 251 LYS A N 1
ATOM 2041 C CA . LYS A 1 251 ? -4.152 -10.049 -42.853 1.00 68.94 251 LYS A CA 1
ATOM 2042 C C . LYS A 1 251 ? -3.837 -11.545 -42.883 1.00 68.94 251 LYS A C 1
ATOM 2044 O O . LYS A 1 251 ? -4.748 -12.340 -42.670 1.00 68.94 251 LYS A O 1
ATOM 2049 N N . ALA A 1 252 ? -2.575 -11.927 -43.075 1.00 71.81 252 ALA A N 1
ATOM 2050 C CA . ALA A 1 252 ? -2.141 -13.323 -43.070 1.00 71.81 252 ALA A CA 1
ATOM 2051 C C . ALA A 1 252 ? -2.325 -13.987 -41.694 1.00 71.81 252 ALA A C 1
ATOM 2053 O O . ALA A 1 252 ? -2.842 -15.099 -41.613 1.00 71.81 252 ALA A O 1
ATOM 2054 N N . ILE A 1 253 ? -1.994 -13.292 -40.600 1.00 68.44 253 ILE A N 1
ATOM 2055 C CA . ILE A 1 253 ? -2.200 -13.775 -39.225 1.00 68.44 253 ILE A CA 1
ATOM 2056 C C . ILE A 1 253 ? -3.691 -13.972 -38.933 1.00 68.44 253 ILE A C 1
ATOM 2058 O O . ILE A 1 253 ? -4.063 -14.972 -38.320 1.00 68.44 253 ILE A O 1
ATOM 2062 N N . MET A 1 254 ? -4.557 -13.066 -39.403 1.00 63.31 254 MET A N 1
ATOM 2063 C CA . MET A 1 254 ? -6.011 -13.229 -39.264 1.00 63.31 254 MET A CA 1
ATOM 2064 C C . MET A 1 254 ? -6.575 -14.400 -40.081 1.00 63.31 254 MET A C 1
ATOM 2066 O O . MET A 1 254 ? -7.656 -14.888 -39.759 1.00 63.31 254 MET A O 1
ATOM 2070 N N . GLN A 1 255 ? -5.868 -14.854 -41.119 1.00 72.31 255 GLN A N 1
ATOM 2071 C CA . GLN A 1 255 ? -6.253 -16.017 -41.922 1.00 72.31 255 GLN A CA 1
ATOM 2072 C C . GLN A 1 255 ? -5.765 -17.350 -41.340 1.00 72.31 255 GLN A C 1
ATOM 2074 O O . GLN A 1 255 ? -6.199 -18.402 -41.812 1.00 72.31 255 GLN A O 1
ATOM 2079 N N . ILE A 1 256 ? -4.903 -17.343 -40.312 1.00 74.75 256 ILE A N 1
ATOM 2080 C CA . ILE A 1 256 ? -4.471 -18.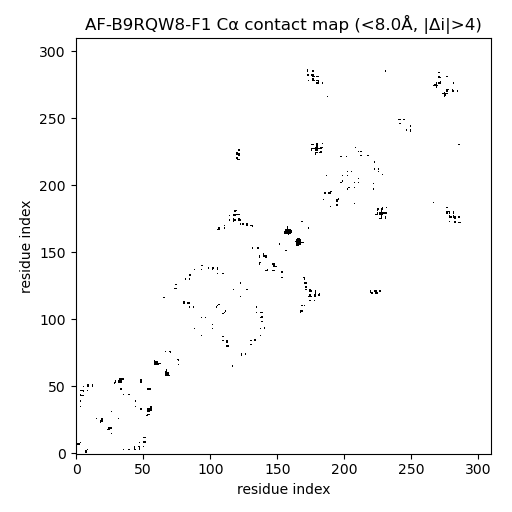576 -39.646 1.00 74.75 256 ILE A CA 1
ATOM 2081 C C . ILE A 1 256 ? -5.705 -19.228 -39.005 1.00 74.75 256 ILE A C 1
ATOM 2083 O O . ILE A 1 256 ? -6.334 -18.620 -38.133 1.00 74.75 256 ILE A O 1
ATOM 2087 N N . PRO A 1 257 ? -6.063 -20.465 -39.392 1.00 60.69 257 PRO A N 1
ATOM 2088 C CA . PRO A 1 257 ? -7.222 -21.137 -38.835 1.00 60.69 257 PRO A CA 1
ATOM 2089 C C . PRO A 1 257 ? -7.014 -21.347 -37.335 1.00 60.69 257 PRO A C 1
ATOM 2091 O O . PRO A 1 257 ? -6.113 -22.068 -36.896 1.00 60.69 257 PRO A O 1
ATOM 2094 N N . VAL A 1 258 ? -7.859 -20.690 -36.541 1.00 64.88 258 VAL A N 1
ATOM 2095 C CA . VAL A 1 258 ? -7.878 -20.824 -35.084 1.00 64.88 258 VAL A CA 1
ATOM 2096 C C . VAL A 1 258 ? -8.120 -22.296 -34.737 1.00 64.88 258 VAL A C 1
ATOM 2098 O O . VAL A 1 258 ? -8.848 -22.998 -35.440 1.00 64.88 258 VAL A O 1
ATOM 2101 N N . ALA A 1 259 ? -7.450 -22.786 -33.691 1.00 61.12 259 ALA A N 1
ATOM 2102 C CA . ALA A 1 259 ? -7.400 -24.202 -33.334 1.00 61.12 259 ALA A CA 1
ATOM 2103 C C . ALA A 1 259 ? -8.765 -24.914 -33.452 1.00 61.12 259 ALA A C 1
ATOM 2105 O O . ALA A 1 259 ? -9.770 -24.429 -32.939 1.00 61.12 259 ALA A O 1
ATOM 2106 N N . ARG A 1 260 ? -8.771 -26.121 -34.045 1.00 61.50 260 ARG A N 1
ATOM 2107 C CA . ARG A 1 260 ? -9.963 -26.984 -34.227 1.00 61.50 260 ARG A CA 1
ATOM 2108 C C . ARG A 1 260 ? -10.742 -27.286 -32.938 1.00 61.50 260 ARG A C 1
ATOM 2110 O O . ARG A 1 260 ? -11.882 -27.729 -33.012 1.00 61.50 260 ARG A O 1
ATOM 2117 N N . TYR A 1 261 ? -10.133 -27.064 -31.775 1.00 68.62 261 TYR A N 1
ATOM 2118 C CA . TYR A 1 261 ? -10.773 -27.205 -30.474 1.00 68.62 261 TYR A CA 1
ATOM 2119 C C . TYR A 1 261 ? -11.014 -25.821 -29.869 1.00 68.62 261 TYR A C 1
ATOM 2121 O O . TYR A 1 261 ? -10.038 -25.084 -29.684 1.00 68.62 261 TYR A O 1
ATOM 2129 N N . PRO A 1 262 ? -12.260 -25.477 -29.500 1.00 61.91 262 PRO A N 1
ATOM 2130 C CA . PRO A 1 262 ? -12.549 -24.215 -28.842 1.00 61.91 262 PRO A CA 1
ATOM 2131 C C . PRO A 1 262 ? -11.823 -24.182 -27.496 1.00 61.91 262 PRO A C 1
ATOM 2133 O O . PRO A 1 262 ? -12.181 -24.870 -26.540 1.00 61.91 262 PRO A O 1
ATOM 2136 N N . ARG A 1 263 ? -10.757 -23.387 -27.424 1.00 61.31 263 ARG A N 1
ATOM 2137 C CA . ARG A 1 263 ? -10.165 -22.971 -26.157 1.00 61.31 263 ARG A CA 1
ATOM 2138 C C . ARG A 1 263 ? -10.735 -21.605 -25.837 1.00 61.31 263 ARG A C 1
ATOM 2140 O O . ARG A 1 263 ? -10.668 -20.710 -26.667 1.00 61.31 263 ARG A O 1
ATOM 2147 N N . ASN A 1 264 ? -11.268 -21.446 -24.631 1.00 63.44 264 ASN A N 1
ATOM 2148 C CA . ASN A 1 264 ? -11.663 -20.126 -24.157 1.00 63.44 264 ASN A CA 1
ATOM 2149 C C . ASN A 1 264 ? -10.439 -19.208 -24.153 1.00 63.44 264 ASN A C 1
ATOM 2151 O O . ASN A 1 264 ? -9.405 -19.572 -23.580 1.00 63.44 264 ASN A O 1
ATOM 2155 N N . ASP A 1 265 ? -10.581 -18.032 -24.759 1.00 66.12 265 ASP A N 1
ATOM 2156 C CA . ASP A 1 265 ? -9.540 -17.015 -24.771 1.00 66.12 265 ASP A CA 1
ATOM 2157 C C . ASP A 1 265 ? -9.112 -16.672 -23.345 1.00 66.12 265 ASP A C 1
ATOM 2159 O O . ASP A 1 265 ? -9.925 -16.508 -22.428 1.00 66.12 265 ASP A O 1
ATOM 2163 N N . ARG A 1 266 ? -7.798 -16.581 -23.146 1.00 67.88 266 ARG A N 1
ATOM 2164 C CA . ARG A 1 266 ? -7.204 -16.212 -21.865 1.00 67.88 266 ARG A CA 1
ATOM 2165 C C . ARG A 1 266 ? -6.267 -15.045 -22.068 1.00 67.88 266 ARG A C 1
ATOM 2167 O O . ARG A 1 266 ? -5.402 -15.066 -22.937 1.00 67.88 266 ARG A O 1
ATOM 2174 N N . LEU A 1 267 ? -6.400 -14.056 -21.198 1.00 72.75 267 LEU A N 1
ATOM 2175 C CA . LEU A 1 267 ? -5.455 -12.955 -21.131 1.00 72.75 267 LEU A CA 1
ATOM 2176 C C . LEU A 1 267 ? -4.129 -13.451 -20.549 1.00 72.75 267 LEU A C 1
ATOM 2178 O O . LEU A 1 267 ? -4.098 -14.067 -19.480 1.00 72.75 267 LEU A O 1
ATOM 2182 N N . VAL A 1 268 ? -3.032 -13.141 -21.241 1.00 78.19 268 VAL A N 1
ATOM 2183 C CA . VAL A 1 268 ? -1.671 -13.547 -20.868 1.00 78.19 268 VAL A CA 1
ATOM 2184 C C . VAL A 1 268 ? -0.795 -12.315 -20.661 1.00 78.19 268 VAL A C 1
ATOM 2186 O O . VAL A 1 268 ? -0.700 -11.433 -21.510 1.00 78.19 268 VAL A O 1
ATOM 2189 N N . TRP A 1 269 ? -0.122 -12.261 -19.514 1.00 82.00 269 TRP A N 1
ATOM 2190 C CA . TRP A 1 269 ? 0.859 -11.228 -19.204 1.00 82.00 269 TRP A CA 1
ATOM 2191 C C . TRP A 1 269 ? 2.246 -11.608 -19.747 1.00 82.00 269 TRP A C 1
ATOM 2193 O O . TRP A 1 269 ? 2.955 -12.415 -19.143 1.00 82.00 269 TRP A O 1
ATOM 2203 N N . HIS A 1 270 ? 2.653 -10.999 -20.864 1.00 79.81 270 HIS A N 1
ATOM 2204 C CA . HIS A 1 270 ? 3.865 -11.371 -21.614 1.00 79.81 270 HIS A CA 1
ATOM 2205 C C . HIS A 1 270 ? 5.198 -11.101 -20.892 1.00 79.81 270 HIS A C 1
ATOM 2207 O O . HIS A 1 270 ? 6.209 -11.707 -21.228 1.00 79.81 270 HIS A O 1
ATOM 2213 N N . HIS A 1 271 ? 5.233 -10.254 -19.853 1.00 77.88 271 HIS A N 1
ATOM 2214 C CA . HIS A 1 271 ? 6.469 -10.008 -19.082 1.00 77.88 271 HIS A CA 1
ATOM 2215 C C . HIS A 1 271 ? 6.796 -11.120 -18.066 1.00 77.88 271 HIS A C 1
ATOM 2217 O O . HIS A 1 271 ? 7.706 -10.965 -17.247 1.00 77.88 271 HIS A O 1
ATOM 2223 N N . THR A 1 272 ? 6.036 -12.218 -18.048 1.00 83.56 272 THR A N 1
ATOM 2224 C CA . THR A 1 272 ? 6.269 -13.384 -17.180 1.00 83.56 272 THR A CA 1
ATOM 2225 C C . THR A 1 272 ? 6.057 -14.680 -17.945 1.00 83.56 272 THR A C 1
ATOM 2227 O O . THR A 1 272 ? 5.085 -14.786 -18.686 1.00 83.56 272 THR A O 1
ATOM 2230 N N . LYS A 1 273 ? 6.896 -15.689 -17.684 1.00 79.00 273 LYS A N 1
ATOM 2231 C CA . LYS A 1 273 ? 6.778 -17.023 -18.298 1.00 79.00 273 LYS A CA 1
ATOM 2232 C C . LYS A 1 273 ? 5.437 -17.702 -17.989 1.00 79.00 273 LYS A C 1
ATOM 2234 O O . LYS A 1 273 ? 4.852 -18.321 -18.863 1.00 79.00 273 LYS A O 1
ATOM 2239 N N . ASP A 1 274 ? 4.910 -17.494 -16.782 1.00 81.56 274 ASP A N 1
ATOM 2240 C CA . ASP A 1 274 ? 3.640 -18.092 -16.342 1.00 81.56 274 ASP A CA 1
ATOM 2241 C C . ASP A 1 274 ? 2.396 -17.340 -16.849 1.00 81.56 274 ASP A C 1
ATOM 2243 O O . ASP A 1 274 ? 1.271 -17.673 -16.473 1.00 81.56 274 ASP A O 1
ATOM 2247 N N . GLY A 1 275 ? 2.579 -16.256 -17.613 1.00 78.75 275 GLY A N 1
ATOM 2248 C CA . GLY A 1 275 ? 1.476 -15.449 -18.133 1.00 78.75 275 GLY A CA 1
ATOM 2249 C C . GLY A 1 275 ? 0.684 -14.664 -17.082 1.00 78.75 275 GLY A C 1
ATOM 2250 O O . GLY A 1 275 ? -0.399 -14.169 -17.388 1.00 78.75 275 GLY A O 1
ATOM 2251 N N . LYS A 1 276 ? 1.179 -14.534 -15.842 1.00 85.12 276 LYS A N 1
ATOM 2252 C CA . LYS A 1 276 ? 0.480 -13.873 -14.723 1.00 85.12 276 LYS A CA 1
ATOM 2253 C C . LYS A 1 276 ? 1.125 -12.540 -14.350 1.00 85.12 276 LYS A C 1
ATOM 2255 O O . LYS A 1 276 ? 2.310 -12.472 -14.034 1.00 85.12 276 LYS A O 1
ATOM 2260 N N . CYS A 1 277 ? 0.321 -11.481 -14.245 1.00 86.12 277 CYS A N 1
ATOM 2261 C CA . CYS A 1 277 ? 0.825 -10.181 -13.810 1.00 86.12 277 CYS A CA 1
ATOM 2262 C C . CYS A 1 277 ? 1.267 -10.205 -12.334 1.00 86.12 277 CYS A C 1
ATOM 2264 O O . CYS A 1 277 ? 0.466 -10.338 -11.402 1.00 86.12 277 CYS A O 1
ATOM 2266 N N . SER A 1 278 ? 2.567 -10.018 -12.108 1.00 89.75 278 SER A N 1
ATOM 2267 C CA . SER A 1 278 ? 3.158 -9.782 -10.790 1.00 89.75 278 SER A CA 1
ATOM 2268 C C . SER A 1 278 ? 3.418 -8.287 -10.564 1.00 89.75 278 SER A C 1
ATOM 2270 O O . SER A 1 278 ? 3.498 -7.505 -11.507 1.00 89.75 278 SER A O 1
ATOM 2272 N N . ILE A 1 279 ? 3.617 -7.872 -9.308 1.00 88.81 279 ILE A N 1
ATOM 2273 C CA . ILE A 1 279 ? 3.969 -6.469 -9.008 1.00 88.81 279 ILE A CA 1
ATOM 2274 C C . ILE A 1 279 ? 5.332 -6.129 -9.626 1.00 88.81 279 ILE A C 1
ATOM 2276 O O . ILE A 1 279 ? 5.518 -5.039 -10.152 1.00 88.81 279 ILE A O 1
ATOM 2280 N N . LYS A 1 280 ? 6.286 -7.071 -9.585 1.00 87.69 280 LYS A N 1
ATOM 2281 C CA . LYS A 1 280 ? 7.636 -6.886 -10.136 1.00 87.69 280 LYS A CA 1
ATOM 2282 C C . LYS A 1 280 ? 7.592 -6.696 -11.652 1.00 87.69 280 LYS A C 1
ATOM 2284 O O . LYS A 1 280 ? 8.225 -5.779 -12.161 1.00 87.69 280 LYS A O 1
ATOM 2289 N N . SER A 1 281 ? 6.830 -7.536 -12.350 1.00 87.69 281 SER A N 1
ATOM 2290 C CA . SER A 1 281 ? 6.680 -7.456 -13.804 1.00 87.69 281 SER A CA 1
ATOM 2291 C C . SER A 1 281 ? 5.889 -6.218 -14.229 1.00 87.69 281 SER A C 1
ATOM 2293 O O . SER A 1 281 ? 6.306 -5.542 -15.159 1.00 87.69 281 SER A O 1
ATOM 2295 N N . GLY A 1 282 ? 4.820 -5.862 -13.507 1.00 87.31 282 GLY A N 1
ATOM 2296 C CA . GLY A 1 282 ? 4.074 -4.622 -13.745 1.00 87.31 282 GLY A CA 1
ATOM 2297 C C . GLY A 1 282 ? 4.925 -3.369 -13.518 1.00 87.31 282 GLY A C 1
ATOM 2298 O O . GLY A 1 282 ? 4.913 -2.456 -14.334 1.00 87.31 282 GLY A O 1
ATOM 2299 N N . TYR A 1 283 ? 5.730 -3.342 -12.453 1.00 89.25 283 TYR A N 1
ATOM 2300 C CA . TYR A 1 283 ? 6.646 -2.231 -12.179 1.00 89.25 283 TYR A CA 1
ATOM 2301 C C . TYR A 1 283 ? 7.733 -2.102 -13.253 1.00 89.25 283 TYR A C 1
ATOM 2303 O O . TYR A 1 283 ? 8.020 -0.995 -13.702 1.00 89.25 283 TYR A O 1
ATOM 2311 N N . LYS A 1 284 ? 8.310 -3.227 -13.701 1.00 87.00 284 LYS A N 1
ATOM 2312 C CA . LYS A 1 284 ? 9.290 -3.234 -14.796 1.00 87.00 284 LYS A CA 1
ATOM 2313 C C . LYS A 1 284 ? 8.675 -2.698 -16.093 1.00 87.00 284 LYS A C 1
ATOM 2315 O O . LYS A 1 284 ? 9.305 -1.870 -16.736 1.00 87.00 284 LYS A O 1
ATOM 2320 N N . ALA A 1 285 ? 7.453 -3.113 -16.431 1.00 85.94 285 ALA A N 1
ATOM 2321 C CA . ALA A 1 285 ? 6.743 -2.622 -17.612 1.00 85.94 285 ALA A CA 1
ATOM 2322 C C . ALA A 1 285 ? 6.541 -1.097 -17.568 1.00 85.94 285 ALA A C 1
ATOM 2324 O O . ALA A 1 285 ? 6.865 -0.411 -18.531 1.00 85.94 285 ALA A O 1
ATOM 2325 N N . ILE A 1 286 ? 6.113 -0.545 -16.425 1.00 87.62 286 ILE A N 1
ATOM 2326 C CA . ILE A 1 286 ? 5.970 0.912 -16.250 1.00 87.62 286 ILE A CA 1
ATOM 2327 C C . ILE A 1 286 ? 7.311 1.635 -16.451 1.00 87.62 286 ILE A C 1
ATOM 2329 O O . ILE A 1 286 ? 7.357 2.643 -17.152 1.00 87.62 286 ILE A O 1
ATOM 2333 N N . LYS A 1 287 ? 8.405 1.120 -15.874 1.00 85.75 287 LYS A N 1
ATOM 2334 C CA . LYS A 1 287 ? 9.735 1.730 -16.031 1.00 85.75 287 LYS A CA 1
ATOM 2335 C C . LYS A 1 287 ? 10.256 1.663 -17.466 1.00 85.75 287 LYS A C 1
ATOM 2337 O O . LYS A 1 287 ? 10.804 2.651 -17.938 1.00 85.75 287 LYS A O 1
ATOM 2342 N N . LEU A 1 288 ? 10.037 0.551 -18.169 1.00 83.00 288 LEU A N 1
ATOM 2343 C CA . LEU A 1 288 ? 10.389 0.430 -19.588 1.00 83.00 288 LEU A CA 1
ATOM 2344 C C . LEU A 1 288 ? 9.633 1.456 -20.442 1.00 83.00 288 LEU A C 1
ATOM 2346 O O . LEU A 1 288 ? 10.237 2.111 -21.280 1.00 83.00 288 LEU A O 1
ATOM 2350 N N . ARG A 1 289 ? 8.339 1.675 -20.179 1.00 79.00 289 ARG A N 1
ATOM 2351 C CA . ARG A 1 289 ? 7.557 2.704 -20.887 1.00 79.00 289 ARG A CA 1
ATOM 2352 C C . ARG A 1 289 ? 8.082 4.115 -20.655 1.00 79.00 289 ARG A C 1
ATOM 2354 O O . ARG A 1 289 ? 8.118 4.905 -21.587 1.00 79.00 289 ARG A O 1
ATOM 2361 N N . GLN A 1 290 ? 8.446 4.441 -19.416 1.00 81.56 290 GLN A N 1
ATOM 2362 C CA . GLN A 1 290 ? 9.012 5.753 -19.095 1.00 81.56 290 GLN A CA 1
ATOM 2363 C C . GLN A 1 290 ? 10.344 5.975 -19.815 1.00 81.56 290 GLN A C 1
ATOM 2365 O O . GLN A 1 290 ? 10.561 7.064 -20.331 1.00 81.56 290 GLN A O 1
ATOM 2370 N N . ALA A 1 291 ? 11.194 4.946 -19.885 1.00 78.00 291 ALA A N 1
ATOM 2371 C CA . ALA A 1 291 ? 12.446 5.012 -20.630 1.00 78.00 291 ALA A CA 1
ATOM 2372 C C . ALA A 1 291 ? 12.199 5.217 -22.134 1.00 78.00 291 ALA A C 1
ATOM 2374 O O . ALA A 1 291 ? 12.805 6.102 -22.724 1.00 78.00 291 ALA A O 1
ATOM 2375 N N . ASN A 1 292 ? 11.262 4.475 -22.733 1.00 75.44 292 ASN A N 1
ATOM 2376 C CA . ASN A 1 292 ? 10.956 4.607 -24.161 1.00 75.44 292 ASN A CA 1
ATOM 2377 C C . ASN A 1 292 ? 10.397 5.992 -24.520 1.00 75.44 292 ASN A C 1
ATOM 2379 O O . ASN A 1 292 ? 10.860 6.583 -25.486 1.00 75.44 292 ASN A O 1
ATOM 2383 N N . ARG A 1 293 ? 9.480 6.553 -23.713 1.00 74.06 293 ARG A N 1
ATOM 2384 C CA . ARG A 1 293 ? 8.965 7.918 -23.948 1.00 74.06 293 ARG A CA 1
ATOM 2385 C C . ARG A 1 293 ? 10.064 8.975 -23.886 1.00 74.06 293 ARG A C 1
ATOM 2387 O O . ARG A 1 293 ? 10.056 9.900 -24.676 1.00 74.06 293 ARG A O 1
ATOM 2394 N N . GLN A 1 294 ? 11.022 8.825 -22.970 1.00 67.31 294 GLN A N 1
ATOM 2395 C CA . GLN A 1 294 ? 12.149 9.756 -22.880 1.00 67.31 294 GLN A CA 1
ATOM 2396 C C . GLN A 1 294 ? 13.049 9.700 -24.116 1.00 67.31 294 GLN A C 1
ATOM 2398 O O . GLN A 1 294 ? 13.559 10.736 -24.516 1.00 67.31 294 GLN A O 1
ATOM 2403 N N . VAL A 1 295 ? 13.233 8.520 -24.717 1.00 65.62 295 VAL A N 1
ATOM 2404 C CA . VAL A 1 295 ? 13.990 8.370 -25.970 1.00 65.62 295 VAL A CA 1
ATOM 2405 C C . VAL A 1 295 ? 13.234 8.999 -27.140 1.00 65.62 295 VAL A C 1
ATOM 2407 O O . VAL A 1 295 ? 13.839 9.721 -27.923 1.00 65.62 295 VAL A O 1
ATOM 2410 N N . GLU A 1 296 ? 11.921 8.775 -27.230 1.00 60.44 296 GLU A N 1
ATOM 2411 C CA . GLU A 1 296 ? 11.062 9.384 -28.255 1.00 60.44 296 GLU A CA 1
ATOM 2412 C C . GLU A 1 296 ? 11.065 10.918 -28.154 1.00 60.44 296 GLU A C 1
ATOM 2414 O O . GLU A 1 296 ? 11.283 11.589 -29.159 1.00 60.44 296 GLU A O 1
ATOM 2419 N N . ASP A 1 297 ? 10.915 11.475 -26.948 1.00 60.62 297 ASP A N 1
ATOM 2420 C CA . ASP A 1 297 ? 10.945 12.924 -26.709 1.00 60.62 297 ASP A CA 1
ATOM 2421 C C . ASP A 1 297 ? 12.324 13.538 -27.034 1.00 60.62 297 ASP A C 1
ATOM 2423 O O . ASP A 1 297 ? 12.394 14.658 -27.539 1.00 60.62 297 ASP A O 1
ATOM 2427 N N . HIS A 1 298 ? 13.426 12.816 -26.779 1.00 57.72 298 HIS A N 1
ATOM 2428 C CA . HIS A 1 298 ? 14.781 13.278 -27.117 1.00 57.72 298 HIS A CA 1
ATOM 2429 C C . HIS A 1 298 ? 15.022 13.275 -28.631 1.00 57.72 298 HIS A C 1
ATOM 2431 O O . HIS A 1 298 ? 15.486 14.270 -29.175 1.00 57.72 298 HIS A O 1
ATOM 2437 N N . GLN A 1 299 ? 14.618 12.203 -29.322 1.00 55.12 299 GLN A N 1
ATOM 2438 C CA . GLN A 1 299 ? 14.703 12.107 -30.784 1.00 55.12 299 GLN A CA 1
ATOM 2439 C C . GLN A 1 299 ? 13.808 13.130 -31.495 1.00 55.12 299 GLN A C 1
ATOM 2441 O O . GLN A 1 299 ? 14.130 13.584 -32.591 1.00 55.12 299 GLN A O 1
ATOM 2446 N N . PHE A 1 300 ? 12.672 13.494 -30.897 1.00 51.19 300 PHE A N 1
ATOM 2447 C CA . PHE A 1 300 ? 11.802 14.543 -31.424 1.00 51.19 300 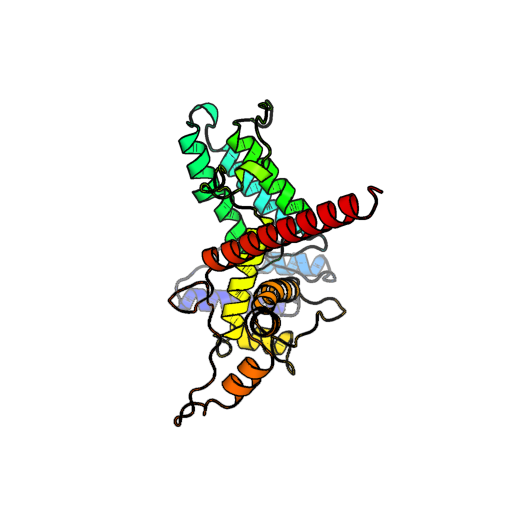PHE A CA 1
ATOM 2448 C C . PHE A 1 300 ? 12.391 15.942 -31.192 1.00 51.19 300 PHE A C 1
ATOM 2450 O O . PHE A 1 300 ? 12.249 16.805 -32.051 1.00 51.19 300 PHE A O 1
ATOM 2457 N N . GLY A 1 301 ? 13.079 16.156 -30.064 1.00 52.06 301 GLY A N 1
ATOM 2458 C CA . GLY A 1 301 ? 13.812 17.391 -29.775 1.00 52.06 301 GLY A CA 1
ATOM 2459 C C . GLY A 1 301 ? 14.980 17.629 -30.734 1.00 52.06 301 GLY A C 1
ATOM 2460 O O . GLY A 1 301 ? 15.063 18.706 -31.316 1.00 52.06 301 GLY A O 1
ATOM 2461 N N . GLU A 1 302 ? 15.809 16.609 -30.980 1.00 52.59 302 GLU A N 1
ATOM 2462 C CA . GLU A 1 302 ? 16.927 16.688 -31.939 1.00 52.59 302 GLU A CA 1
ATOM 2463 C C . GLU A 1 302 ? 16.436 16.988 -33.367 1.00 52.59 302 GLU A C 1
ATOM 2465 O O . GLU A 1 302 ? 16.992 17.844 -34.048 1.00 52.59 302 GLU A O 1
ATOM 2470 N N . LYS A 1 303 ? 15.317 16.387 -33.795 1.00 51.31 303 LYS A N 1
ATOM 2471 C CA . LYS A 1 303 ? 14.705 16.678 -35.106 1.00 51.31 303 LYS A CA 1
ATOM 2472 C C . LYS A 1 303 ? 14.138 18.090 -35.240 1.00 51.31 303 LYS A C 1
ATOM 2474 O O . LYS A 1 303 ? 13.983 18.572 -36.358 1.00 51.31 303 LYS A O 1
ATOM 2479 N N . ILE A 1 304 ? 13.750 18.736 -34.143 1.00 54.44 304 ILE A N 1
ATOM 2480 C CA . ILE A 1 304 ? 13.293 20.131 -34.175 1.00 54.44 304 ILE A CA 1
ATOM 2481 C C . ILE A 1 304 ? 14.511 21.058 -34.241 1.00 54.44 304 ILE A C 1
ATOM 2483 O O . ILE A 1 304 ? 14.495 21.999 -35.025 1.00 54.44 304 ILE A O 1
ATOM 2487 N N . GLU A 1 305 ? 15.586 20.771 -33.507 1.00 53.19 305 GLU A N 1
ATOM 2488 C CA . GLU A 1 305 ? 16.829 21.553 -33.599 1.00 53.19 305 GLU A CA 1
ATOM 2489 C C . GLU A 1 305 ? 17.486 21.456 -34.989 1.00 53.19 305 GLU A C 1
ATOM 2491 O O . GLU A 1 305 ? 17.969 22.468 -35.490 1.00 53.19 305 GLU A O 1
ATOM 2496 N N . GLU A 1 306 ? 17.403 20.309 -35.672 1.00 53.16 306 GLU A N 1
ATOM 2497 C CA . GLU A 1 306 ? 17.860 20.169 -37.068 1.00 53.16 306 GLU A CA 1
ATOM 2498 C C . GLU A 1 306 ? 16.981 20.917 -38.092 1.00 53.16 306 GLU A C 1
ATOM 2500 O O . GLU A 1 306 ? 17.486 21.342 -39.123 1.00 53.16 306 GLU A O 1
ATOM 2505 N N . ASN A 1 307 ? 15.684 21.120 -37.828 1.00 51.50 307 ASN A N 1
ATOM 2506 C CA . ASN A 1 307 ? 14.769 21.795 -38.768 1.00 51.50 307 ASN A CA 1
ATOM 2507 C C . ASN A 1 307 ? 14.678 23.322 -38.583 1.00 51.50 307 ASN A C 1
ATOM 2509 O O . ASN A 1 307 ? 14.103 24.001 -39.429 1.00 51.50 307 ASN A O 1
ATOM 2513 N N . TYR A 1 308 ? 15.207 23.864 -37.484 1.00 52.59 308 TYR A N 1
ATOM 2514 C CA . TYR A 1 308 ? 15.270 25.311 -37.219 1.00 52.59 30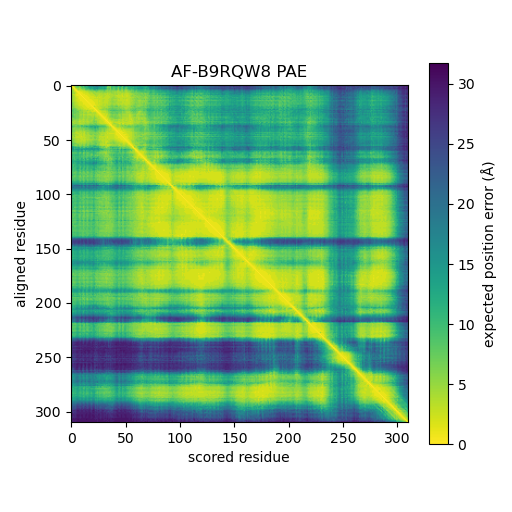8 TYR A CA 1
ATOM 2515 C C . TYR A 1 308 ? 16.715 25.844 -37.187 1.00 52.59 308 TYR A C 1
ATOM 2517 O O . TYR A 1 308 ? 16.944 26.979 -36.769 1.00 52.59 308 TYR A O 1
ATOM 2525 N N . GLY A 1 309 ? 17.676 25.017 -37.608 1.00 52.19 309 GLY A N 1
ATOM 2526 C CA . GLY A 1 309 ? 19.104 25.316 -37.687 1.00 52.19 309 GLY A CA 1
ATOM 2527 C C . GLY A 1 309 ? 19.623 25.563 -39.109 1.00 52.19 309 GLY A C 1
ATOM 2528 O O . GLY A 1 309 ? 20.769 25.213 -39.377 1.00 52.19 309 GLY A O 1
ATOM 2529 N N . GLU A 1 310 ? 18.806 26.147 -39.994 1.00 39.88 310 GLU A N 1
ATOM 2530 C CA . GLU A 1 310 ? 19.225 26.757 -41.272 1.00 39.88 310 GLU A CA 1
ATOM 2531 C C . GLU A 1 310 ? 18.756 28.215 -41.361 1.00 39.88 310 GLU A C 1
ATOM 2533 O O . GLU A 1 310 ? 17.561 28.479 -41.084 1.00 39.88 310 GLU A O 1
#

Solvent-accessible surface area (backbone atoms only — not comparable to full-atom values): 18305 Å² total; per-residue (Å²): 134,80,73,93,45,63,65,56,44,49,53,51,50,49,53,52,46,52,50,18,67,77,68,74,47,81,83,58,44,89,81,39,64,46,82,77,65,93,85,60,55,68,68,53,54,50,52,39,32,64,73,64,61,34,46,73,63,84,51,80,54,66,51,96,89,35,58,71,47,79,61,95,50,68,66,68,58,46,41,65,58,55,50,52,48,50,51,53,58,66,71,41,67,63,91,79,50,51,72,69,53,40,53,50,46,44,62,69,43,59,64,46,70,56,45,69,58,22,41,50,32,69,74,56,67,71,57,37,50,54,52,52,48,53,54,46,37,52,61,64,62,27,54,102,87,44,86,53,83,75,91,63,59,67,76,54,36,34,30,51,58,91,78,78,18,72,51,43,80,53,59,61,57,47,25,46,12,30,12,26,30,48,31,50,45,45,68,76,44,47,86,40,69,70,34,43,50,51,33,61,75,75,33,70,91,48,55,83,87,69,54,68,90,70,92,71,97,66,60,63,47,61,58,21,35,54,54,5,38,52,63,51,52,78,64,60,68,63,67,57,51,65,73,75,37,56,78,67,53,53,53,52,59,71,63,54,80,71,68,98,62,94,68,84,88,73,89,66,30,83,83,35,96,86,29,56,69,38,49,68,44,39,34,48,51,54,52,52,51,55,53,50,52,52,50,53,54,48,58,52,48,53,56,48,54,65,72,69,68,122

Organism: Ricinus communis (NCBI:txid3988)

Sequence (310 aa):
MGEATVEEAETLKEILHEYGQATRQNINEVKSSILFAKDTPNQIKHNVKKVLNMKEMTGSEMHLRLPSLWGRSKIKTLSFLKERIIHKIQGWKQRLLSQAGRKTLNKAVLAVIPTYTMALFKLPTSFCRQISSLMAIFWWGGDNKEYKVHWKSWNCLMQPKEIGGMGFKDIEDFNRANLAKQSWKLINEGDRLWAKIIKGLYFPHTSFWNAKKAAGRKSWLCQSLLIGREVLKEEESRSKLQMICNDEEIKAIMQIPVARYPRNDRLVWHHTKDGKCSIKSGYKAIKLRQANRQVEDHQFGEKIEENYGE

Foldseek 3Di:
DDDLALVVLLVVVVVQVVVCVVVVDDDDQALDEDEDDPPDDPVSVVSSCVSSVHHHDPQPRDDPNAGPDDDPDPLVRCVVLVVVLLCVLVVDPLVPDDLVRLLCCLAVPLLVSCLVVLLQFQRDPVNLVSSLVSSQCSNQSHDPVGGDDDPDDSVQQCDDVVSVHVVRPRSNLLSLLSLLQSLLCLQQVCVDPVSVVCCVVQPVPDDLLPRDPDPDPDDRRNVSNNSSVVLVVVVVDPPVCVVPDDPVVVVVVVVPPDDPDDDPDDQADVQDPVRHRDSVSSSVSVVVVVVVVVVVVVVVVVVVCVVPVD